Protein AF-A0A923A556-F1 (afdb_monomer)

Nearest PDB structures (foldseek):
  5t3d-assembly1_A  TM=3.543E-01  e=6.125E-01  Escherichia coli K-12
  5l10-assembly3_E  TM=3.702E-01  e=9.964E-01  Burkholderia cenocepacia J2315
  5ja2-assembly1_A  TM=3.963E-01  e=1.351E+00  Escherichia coli K-12

Sequence (195 aa):
MQKKNIYTKEYVPSGTKFKIVLNIKNQLFRDQIVDSLKMLSNYGGLGSHSRNGFGSLYIDDLPGSLRLLEAPKSFSSLSNKSFFFNKFGIKDKWEDALSEIGKAYRDARNSLEPRRHYVKRSLIAKPLIVKGEVNISERHSKPYFLHVSKLPNGKYQGQILFMPYNYHDTAKRKEYFQTCEKMNQKLNQLSAGAK

Radius of gyration: 18.12 Å; Cα contacts (8 Å, |Δi|>4): 282; chains: 1; bounding box: 48×54×39 Å

Structure (mmCIF, N/CA/C/O backbone):
data_AF-A0A923A556-F1
#
_entry.id   AF-A0A923A556-F1
#
loop_
_atom_site.group_PDB
_atom_site.id
_atom_site.type_symbol
_atom_site.label_atom_id
_atom_site.label_alt_id
_atom_site.label_comp_id
_atom_site.label_asym_id
_atom_site.label_entity_id
_atom_site.label_seq_id
_atom_site.pdbx_PDB_ins_code
_atom_site.Cartn_x
_atom_site.Cartn_y
_atom_site.Cartn_z
_atom_site.occupancy
_atom_site.B_iso_or_equiv
_atom_site.auth_seq_id
_atom_site.auth_comp_id
_atom_site.auth_asym_id
_atom_site.auth_atom_id
_atom_site.pdbx_PDB_model_num
ATOM 1 N N . MET A 1 1 ? 17.467 -30.505 11.927 1.00 41.03 1 MET A N 1
ATOM 2 C CA . MET A 1 1 ? 16.647 -29.642 11.043 1.00 41.03 1 MET A CA 1
ATOM 3 C C . MET A 1 1 ? 16.158 -28.429 11.834 1.00 41.03 1 MET A C 1
ATOM 5 O O . MET A 1 1 ? 15.292 -28.588 12.681 1.00 41.03 1 MET A O 1
ATOM 9 N N . GLN A 1 2 ? 16.713 -27.231 11.624 1.00 41.62 2 GLN A N 1
ATOM 10 C CA . GLN A 1 2 ? 16.164 -26.006 12.229 1.00 41.62 2 GLN A CA 1
ATOM 11 C C . GLN A 1 2 ? 14.913 -25.572 11.454 1.00 41.62 2 GLN A C 1
ATOM 13 O O . GLN A 1 2 ? 14.985 -25.372 10.240 1.00 41.62 2 GLN A O 1
ATOM 18 N N . LYS A 1 3 ? 13.774 -25.414 12.144 1.00 42.75 3 LYS A N 1
ATOM 19 C CA . LYS A 1 3 ? 12.553 -24.805 11.590 1.00 42.75 3 LYS A CA 1
ATOM 20 C C . LYS A 1 3 ? 12.856 -23.356 11.176 1.00 42.75 3 LYS A C 1
ATOM 22 O O . LYS A 1 3 ? 12.760 -22.433 11.979 1.00 42.75 3 LYS A O 1
ATOM 27 N N . LYS A 1 4 ? 13.241 -23.148 9.914 1.00 48.00 4 LYS A N 1
ATOM 28 C CA . LYS A 1 4 ? 13.279 -21.823 9.279 1.00 48.00 4 LYS A CA 1
ATOM 29 C C . LYS A 1 4 ? 11.834 -21.318 9.204 1.00 48.00 4 LYS A C 1
ATOM 31 O O . LYS A 1 4 ? 11.070 -21.898 8.443 1.00 48.00 4 LYS A O 1
ATOM 36 N N . ASN A 1 5 ? 11.493 -20.320 10.031 1.00 58.53 5 ASN A N 1
ATOM 37 C CA . ASN A 1 5 ? 10.253 -19.505 10.086 1.00 58.53 5 ASN A CA 1
ATOM 38 C C . ASN A 1 5 ? 9.640 -19.362 11.498 1.00 58.53 5 ASN A C 1
ATOM 40 O O . ASN A 1 5 ? 8.448 -19.096 11.617 1.00 58.53 5 ASN A O 1
ATOM 44 N N . ILE A 1 6 ? 10.406 -19.511 12.582 1.00 62.38 6 ILE A N 1
ATOM 45 C CA . ILE A 1 6 ? 9.916 -19.083 13.903 1.00 62.38 6 ILE A CA 1
ATOM 46 C C . ILE A 1 6 ? 10.163 -17.577 14.0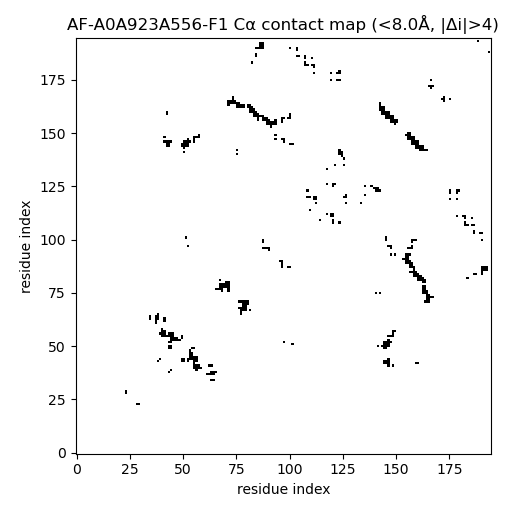19 1.00 62.38 6 ILE A C 1
ATOM 48 O O . ILE A 1 6 ? 11.307 -17.128 13.983 1.00 62.38 6 ILE A O 1
ATOM 52 N N . TYR A 1 7 ? 9.088 -16.793 14.087 1.00 64.12 7 TYR A N 1
ATOM 53 C CA . TYR A 1 7 ? 9.165 -15.353 14.313 1.00 64.12 7 TYR A CA 1
ATOM 54 C C . TYR A 1 7 ? 9.544 -15.112 15.778 1.00 64.12 7 TYR A C 1
ATOM 56 O O . TYR A 1 7 ? 8.774 -15.434 16.675 1.00 64.12 7 TYR A O 1
ATOM 64 N N . THR A 1 8 ? 10.752 -14.607 16.021 1.00 78.44 8 THR A N 1
ATOM 65 C CA . THR A 1 8 ? 11.327 -14.474 17.373 1.00 78.44 8 THR A CA 1
ATOM 66 C C . THR A 1 8 ? 11.198 -13.075 17.969 1.00 78.44 8 THR A C 1
ATOM 68 O O . THR A 1 8 ? 11.641 -12.851 19.090 1.00 78.44 8 THR A O 1
ATOM 71 N N . LYS A 1 9 ? 10.635 -12.113 17.231 1.00 84.12 9 LYS A N 1
ATOM 72 C CA . LYS A 1 9 ? 10.454 -10.745 17.726 1.00 84.12 9 LYS A CA 1
ATOM 73 C C . LYS A 1 9 ? 9.136 -10.632 18.471 1.00 84.12 9 LYS A C 1
ATOM 75 O O . LYS A 1 9 ? 8.133 -11.154 17.995 1.00 84.12 9 LYS A O 1
ATOM 80 N N . GLU A 1 10 ? 9.132 -9.895 19.574 1.00 89.50 10 GLU A N 1
ATOM 81 C CA . GLU A 1 10 ? 7.897 -9.472 20.231 1.00 89.50 10 GLU A CA 1
ATOM 82 C C . GLU A 1 10 ? 7.025 -8.665 19.261 1.00 89.50 10 GLU A C 1
ATOM 84 O O . GLU A 1 10 ? 7.522 -7.906 18.420 1.00 89.50 10 GLU A O 1
ATOM 89 N N . TYR A 1 11 ? 5.712 -8.863 19.344 1.00 91.69 11 TYR A N 1
ATOM 90 C CA . TYR A 1 11 ? 4.738 -8.179 18.504 1.00 91.69 11 TYR A CA 1
ATOM 91 C C . TYR A 1 11 ? 3.391 -8.069 19.217 1.00 91.69 11 TYR A C 1
ATOM 93 O O . TYR A 1 11 ? 3.073 -8.859 20.104 1.00 91.69 11 TYR A O 1
ATOM 101 N N . VAL A 1 12 ? 2.589 -7.091 18.797 1.00 93.69 12 VAL A N 1
ATOM 102 C CA . VAL A 1 12 ? 1.193 -6.965 19.228 1.00 93.69 12 VAL A CA 1
ATOM 103 C C . VAL A 1 12 ? 0.344 -7.922 18.383 1.00 93.69 12 VAL A C 1
ATOM 105 O O . VAL A 1 12 ? 0.381 -7.806 17.153 1.00 93.69 12 VAL A O 1
ATOM 108 N N . PRO A 1 13 ? -0.392 -8.871 18.988 1.00 93.12 13 PRO A N 1
ATOM 109 C CA . PRO A 1 13 ? -1.171 -9.843 18.233 1.00 93.12 13 PRO A CA 1
ATOM 110 C C . PRO A 1 13 ? -2.372 -9.208 17.519 1.00 93.12 13 PRO A C 1
ATOM 112 O O . PRO A 1 13 ? -2.919 -8.182 17.931 1.00 93.12 13 PRO A O 1
ATOM 115 N N . SER A 1 14 ? -2.809 -9.847 16.432 1.00 93.19 14 SER A N 1
ATOM 116 C CA . SER A 1 14 ? -4.027 -9.456 15.718 1.00 93.19 14 SER A CA 1
ATOM 117 C C . SER A 1 14 ? -5.243 -9.497 16.648 1.00 93.19 14 SER A C 1
ATOM 119 O O . SER A 1 14 ? -5.398 -10.417 17.447 1.00 93.19 14 SER A O 1
ATOM 121 N N . GLY A 1 15 ? -6.125 -8.502 16.529 1.00 92.81 15 GLY A N 1
ATOM 122 C CA . GLY A 1 15 ? -7.324 -8.376 17.366 1.00 92.81 15 GLY A CA 1
ATOM 123 C C . GLY A 1 15 ? -7.122 -7.597 18.670 1.00 92.81 15 GLY A C 1
ATOM 124 O O . GLY A 1 15 ? -8.115 -7.275 19.324 1.00 92.81 15 GLY A O 1
ATOM 125 N N . THR A 1 16 ? -5.886 -7.226 19.031 1.00 95.62 16 THR A N 1
ATOM 126 C CA . THR A 1 16 ? -5.646 -6.286 20.134 1.00 95.62 16 THR A CA 1
ATOM 127 C C . THR A 1 16 ? -6.338 -4.952 19.864 1.00 95.62 16 THR A C 1
ATOM 129 O O . THR A 1 16 ? -6.196 -4.359 18.794 1.00 95.62 16 THR A O 1
ATOM 132 N N . LYS A 1 17 ? -7.074 -4.465 20.865 1.00 95.25 17 LYS A N 1
ATOM 133 C CA . LYS A 1 17 ? -7.762 -3.173 20.831 1.00 95.25 17 LYS A CA 1
ATOM 134 C C . LYS A 1 17 ? -6.981 -2.149 21.641 1.00 95.25 17 LYS A C 1
ATOM 136 O O . LYS A 1 17 ? -6.427 -2.471 22.688 1.00 95.25 17 LYS A O 1
ATOM 141 N N . PHE A 1 18 ? -6.973 -0.910 21.173 1.00 94.50 18 PHE A N 1
ATOM 142 C CA . PHE A 1 18 ? -6.387 0.224 21.879 1.00 94.50 18 PHE A CA 1
ATOM 143 C C . PHE A 1 18 ? -7.175 1.497 21.561 1.00 94.50 18 PHE A C 1
ATOM 145 O O . PHE A 1 18 ? -7.942 1.539 20.599 1.00 94.50 18 PHE A O 1
ATOM 152 N N . LYS A 1 19 ? -7.005 2.535 22.384 1.00 93.94 19 LYS A N 1
ATOM 153 C CA . LYS A 1 19 ? -7.705 3.818 22.243 1.00 93.94 19 LYS A CA 1
ATOM 154 C C . LYS A 1 19 ? -6.743 4.885 21.728 1.00 93.94 19 LYS A C 1
ATOM 156 O O . LYS A 1 19 ? -5.684 5.087 22.313 1.00 93.94 19 LYS A O 1
ATOM 161 N N . ILE A 1 20 ? -7.140 5.598 20.675 1.00 90.75 20 ILE A N 1
ATOM 162 C CA . ILE A 1 20 ? -6.458 6.811 20.205 1.00 90.75 20 ILE A CA 1
ATOM 163 C C . ILE A 1 20 ? -7.272 8.015 20.688 1.00 90.75 20 ILE A C 1
ATOM 165 O O . ILE A 1 20 ? -8.467 8.101 20.413 1.00 90.75 20 ILE A O 1
ATOM 169 N N . VAL A 1 21 ? -6.637 8.942 21.410 1.00 93.19 21 VAL A N 1
ATOM 170 C CA . VAL A 1 21 ? -7.258 10.200 21.854 1.00 93.19 21 VAL A CA 1
ATOM 171 C C . VAL A 1 21 ? -6.578 11.356 21.133 1.00 93.19 21 VAL A C 1
ATOM 173 O O . VAL A 1 21 ? -5.382 11.577 21.305 1.00 93.19 21 VAL A O 1
ATOM 176 N N . LEU A 1 22 ? -7.339 12.093 20.322 1.00 92.25 22 LEU A N 1
ATOM 177 C CA . LEU A 1 22 ? -6.855 13.274 19.608 1.00 92.25 22 LEU A CA 1
ATOM 178 C C . LEU A 1 22 ? -7.324 14.539 20.334 1.00 92.25 22 LEU A C 1
ATOM 180 O O . LEU A 1 22 ? -8.516 14.831 20.357 1.00 92.25 22 LEU A O 1
ATOM 184 N N . ASN A 1 23 ? -6.389 15.298 20.908 1.00 95.31 23 ASN A N 1
ATOM 185 C CA . ASN A 1 23 ? -6.665 16.620 21.469 1.00 95.31 23 ASN A CA 1
ATOM 186 C C . ASN A 1 23 ? -6.240 17.702 20.465 1.00 95.31 23 ASN A C 1
ATOM 188 O O . ASN A 1 23 ? -5.053 17.995 20.314 1.00 95.31 23 ASN A O 1
ATOM 192 N N . ILE A 1 24 ? -7.213 18.259 19.744 1.00 95.44 24 ILE A N 1
ATOM 193 C CA . ILE A 1 24 ? -6.984 19.215 18.658 1.00 95.44 24 ILE A CA 1
ATOM 194 C C . ILE A 1 24 ? -7.283 20.618 19.179 1.00 95.44 24 ILE A C 1
ATOM 196 O O . ILE A 1 24 ? -8.441 20.984 19.349 1.00 95.44 24 ILE A O 1
ATOM 200 N N . LYS A 1 25 ? -6.234 21.410 19.428 1.00 95.75 25 LYS A N 1
ATOM 201 C CA . LYS A 1 25 ? -6.376 22.795 19.910 1.00 95.75 25 LYS A CA 1
ATOM 202 C C . LYS A 1 25 ? -6.843 23.745 18.807 1.00 95.75 25 LYS A C 1
ATOM 204 O O . LYS A 1 25 ? -7.726 24.564 19.028 1.00 95.75 25 LYS A O 1
ATOM 209 N N . ASN A 1 26 ? -6.255 23.626 17.616 1.00 96.06 26 ASN A N 1
ATOM 210 C CA . ASN A 1 26 ? -6.614 24.450 16.468 1.00 96.06 26 ASN A CA 1
ATOM 211 C C . ASN A 1 26 ? -7.658 23.732 15.603 1.00 96.06 26 ASN A C 1
ATOM 213 O O . ASN A 1 26 ? -7.322 22.820 14.845 1.00 96.06 26 ASN A O 1
ATOM 217 N N . GLN A 1 27 ? -8.916 24.166 15.708 1.00 95.31 27 GLN A N 1
ATOM 218 C CA . GLN A 1 27 ? -10.036 23.549 14.994 1.00 95.31 27 GLN A CA 1
ATOM 219 C C . GLN A 1 27 ? -9.934 23.678 13.466 1.00 95.31 27 GLN A C 1
ATOM 221 O O . GLN A 1 27 ? -10.507 22.847 12.766 1.00 95.31 27 GLN A O 1
ATOM 226 N N . LEU A 1 28 ? -9.140 24.622 12.938 1.00 96.50 28 LEU A N 1
ATOM 227 C CA . LEU A 1 28 ? -8.922 24.778 11.491 1.00 96.50 28 LEU A CA 1
ATOM 228 C C . LEU A 1 28 ? -8.313 23.525 10.840 1.00 96.50 28 LEU A C 1
ATOM 230 O O . LEU A 1 28 ? -8.540 23.269 9.662 1.00 96.50 28 LEU A O 1
ATOM 234 N N . PHE A 1 29 ? -7.554 22.726 11.599 1.00 94.00 29 PHE A N 1
ATOM 235 C CA . PHE A 1 29 ? -6.902 21.511 11.094 1.00 94.00 29 PHE A CA 1
ATOM 236 C C . PHE A 1 29 ? -7.637 20.223 11.464 1.00 94.00 29 PHE A C 1
ATOM 238 O O . PHE A 1 29 ? -7.162 19.135 11.130 1.00 94.00 29 PHE A O 1
ATOM 245 N N . ARG A 1 30 ? -8.785 20.317 12.147 1.00 93.00 30 ARG A N 1
ATOM 246 C CA . ARG A 1 30 ? -9.504 19.154 12.678 1.00 93.00 30 ARG A CA 1
ATOM 247 C C . ARG A 1 30 ? -9.765 18.105 11.603 1.00 93.00 30 ARG A C 1
ATOM 249 O O . ARG A 1 30 ? -9.396 16.945 11.777 1.00 93.00 30 ARG A O 1
ATOM 256 N N . ASP A 1 31 ? -10.338 18.520 10.482 1.00 90.38 31 ASP A N 1
ATOM 257 C CA . ASP A 1 31 ? -10.740 17.589 9.430 1.00 90.38 31 ASP A CA 1
ATOM 258 C C . ASP A 1 31 ? -9.536 16.973 8.717 1.00 90.38 31 ASP A C 1
ATOM 260 O O . ASP A 1 31 ? -9.552 15.787 8.417 1.00 90.38 31 ASP A O 1
ATOM 264 N N . GLN A 1 32 ? -8.444 17.723 8.538 1.00 90.62 32 GLN A N 1
ATOM 265 C CA . GLN A 1 32 ? -7.206 17.189 7.957 1.00 90.62 32 GLN A CA 1
ATOM 266 C C . GLN A 1 32 ? -6.562 16.126 8.857 1.00 90.62 32 GLN A C 1
ATOM 268 O O . GLN A 1 32 ? -6.056 15.112 8.368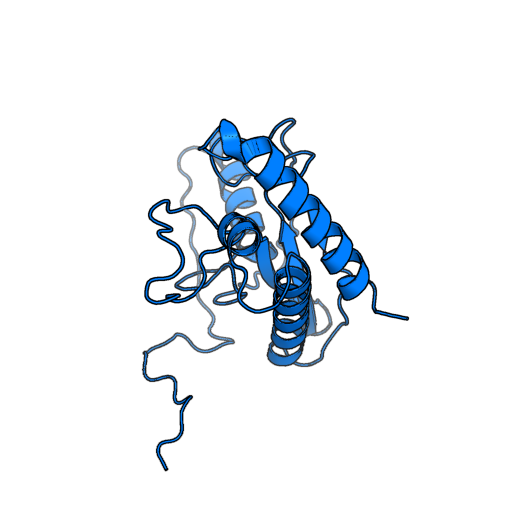 1.00 90.62 32 GLN A O 1
ATOM 273 N N . ILE A 1 33 ? -6.598 16.331 10.177 1.00 92.88 33 ILE A N 1
ATOM 274 C CA . ILE A 1 33 ? -6.102 15.361 11.161 1.00 92.88 33 ILE A CA 1
ATOM 275 C C . ILE A 1 33 ? -6.975 14.099 11.139 1.00 92.88 33 ILE A C 1
ATOM 277 O O . ILE A 1 33 ? -6.450 12.985 11.078 1.00 92.88 33 ILE A O 1
ATOM 281 N N . VAL A 1 34 ? -8.301 14.259 11.136 1.00 91.12 34 VAL A N 1
ATOM 282 C CA . VAL A 1 34 ? -9.250 13.136 11.060 1.00 91.12 34 VAL A CA 1
ATOM 283 C C . VAL A 1 34 ? -9.111 12.380 9.735 1.00 91.12 34 VAL A C 1
ATOM 285 O O . VAL A 1 34 ? -9.076 11.151 9.730 1.00 91.12 34 VAL A O 1
ATOM 288 N N . ASP A 1 35 ? -8.962 13.082 8.614 1.00 90.00 35 ASP A N 1
ATOM 289 C CA . ASP A 1 35 ? -8.760 12.476 7.297 1.00 90.00 35 ASP A CA 1
ATOM 290 C C . ASP A 1 35 ? -7.420 11.735 7.208 1.00 90.00 35 ASP A C 1
ATOM 292 O O . ASP A 1 35 ? -7.342 10.664 6.608 1.00 90.00 35 ASP A O 1
ATOM 296 N N . SER A 1 36 ? -6.379 12.224 7.884 1.00 91.50 36 SER A N 1
ATOM 297 C CA . SER A 1 36 ? -5.106 11.501 8.002 1.00 91.50 36 SER A CA 1
ATOM 298 C C . SER A 1 36 ? -5.270 10.180 8.761 1.00 91.50 36 SER A C 1
ATOM 300 O O . SER A 1 36 ? -4.717 9.158 8.347 1.00 91.50 36 SER A O 1
ATOM 302 N N . LEU A 1 37 ? -6.079 10.163 9.827 1.00 92.31 37 LEU A N 1
ATOM 303 C CA . LEU A 1 37 ? -6.415 8.933 10.548 1.00 92.31 37 LEU A CA 1
ATOM 304 C C . LEU A 1 37 ? -7.253 7.979 9.681 1.00 92.31 37 LEU A C 1
ATOM 306 O O . LEU A 1 37 ? -6.982 6.777 9.673 1.00 92.31 37 LEU A O 1
ATOM 310 N N . LYS A 1 38 ? -8.202 8.502 8.889 1.00 91.81 38 LYS A N 1
ATOM 311 C CA . LYS A 1 38 ? -8.946 7.708 7.895 1.00 91.81 38 LYS A CA 1
ATOM 312 C C . LYS A 1 38 ? -8.015 7.057 6.891 1.00 91.81 38 LYS A C 1
ATOM 314 O O . LYS A 1 38 ? -8.139 5.861 6.638 1.00 91.81 38 LYS A O 1
ATOM 319 N N . MET A 1 39 ? -7.062 7.809 6.352 1.00 91.88 39 MET A N 1
ATOM 320 C CA . MET A 1 39 ? -6.081 7.285 5.406 1.00 91.88 39 MET A CA 1
ATOM 321 C C . MET A 1 39 ? -5.209 6.194 6.027 1.00 91.88 39 MET A C 1
ATOM 323 O O . MET A 1 39 ? -4.993 5.155 5.404 1.00 91.88 39 MET A O 1
ATOM 327 N N . LEU A 1 40 ? -4.747 6.401 7.263 1.00 92.94 40 LEU A N 1
ATOM 328 C CA . LEU A 1 40 ? -3.966 5.409 7.997 1.00 92.94 40 LEU A CA 1
ATOM 329 C C . LEU A 1 40 ? -4.761 4.118 8.224 1.00 92.94 40 LEU A C 1
ATOM 331 O O . LEU A 1 40 ? -4.232 3.038 7.969 1.00 92.94 40 LEU A O 1
ATOM 335 N N . SER A 1 41 ? -6.015 4.227 8.673 1.00 93.44 41 SER A N 1
ATOM 336 C CA . SER A 1 41 ? -6.849 3.061 8.973 1.00 93.44 41 SER A CA 1
ATOM 337 C C . SER A 1 41 ? -7.283 2.306 7.726 1.00 93.44 41 SER A C 1
ATOM 339 O O . SER A 1 41 ? -7.378 1.091 7.786 1.00 93.44 41 SER A O 1
ATOM 341 N N . ASN A 1 42 ? -7.552 2.996 6.617 1.00 92.00 42 ASN A N 1
ATOM 342 C CA . ASN A 1 42 ? -8.076 2.351 5.415 1.00 92.00 42 ASN A CA 1
ATOM 343 C C . ASN A 1 42 ? -6.968 1.881 4.464 1.00 92.00 42 ASN A C 1
ATOM 345 O O . ASN A 1 42 ? -7.168 0.929 3.731 1.00 92.00 42 ASN A O 1
ATOM 349 N N . TYR A 1 43 ? -5.798 2.521 4.428 1.00 92.88 43 TYR A N 1
ATOM 350 C CA . TYR A 1 43 ? -4.789 2.226 3.395 1.00 92.88 43 TYR A CA 1
ATOM 351 C C . TYR A 1 43 ? -3.365 2.079 3.934 1.00 92.88 43 TYR A C 1
ATOM 353 O O . TYR A 1 43 ? -2.436 1.801 3.173 1.00 92.88 43 TYR A O 1
ATOM 361 N N . GLY A 1 44 ? -3.175 2.296 5.234 1.00 93.62 44 GLY A N 1
ATOM 362 C CA . GLY A 1 44 ? -1.887 2.217 5.902 1.00 93.62 44 GLY A CA 1
ATOM 363 C C . GLY A 1 44 ? -1.823 1.084 6.919 1.00 93.62 44 GLY A C 1
ATOM 364 O O . GLY A 1 44 ? -2.505 0.064 6.821 1.00 93.62 44 GLY A O 1
ATOM 365 N N . GLY A 1 45 ? -0.955 1.288 7.902 1.00 94.69 45 GLY A N 1
ATOM 366 C CA . GLY A 1 45 ? -0.784 0.413 9.047 1.00 94.69 45 GLY A CA 1
ATOM 367 C C . GLY A 1 45 ? 0.296 0.958 9.976 1.00 94.69 45 GLY A C 1
ATOM 368 O O . GLY A 1 45 ? 1.104 1.806 9.579 1.00 94.69 45 GLY A O 1
ATOM 369 N N . LEU A 1 46 ? 0.310 0.477 11.214 1.00 94.44 46 LEU A N 1
ATOM 370 C CA . LEU A 1 46 ? 1.294 0.855 12.225 1.00 94.44 46 LEU A CA 1
ATOM 371 C C . LEU A 1 46 ? 2.468 -0.129 12.281 1.00 94.44 46 LEU A C 1
ATOM 373 O O . LEU A 1 46 ? 2.324 -1.325 12.040 1.00 94.44 46 LEU A O 1
ATOM 377 N N . GLY A 1 47 ? 3.640 0.380 12.659 1.00 93.31 47 GLY A N 1
ATOM 378 C CA . GLY A 1 47 ? 4.815 -0.440 12.946 1.00 93.31 47 GLY A CA 1
ATOM 379 C C . GLY A 1 47 ? 5.619 -0.887 11.721 1.00 93.31 47 GLY A C 1
ATOM 380 O O . GLY A 1 47 ? 5.501 -0.364 10.608 1.00 93.31 47 GLY A O 1
ATOM 381 N N . SER A 1 48 ? 6.521 -1.842 11.953 1.00 89.50 48 SER A N 1
ATOM 382 C CA . SER A 1 48 ? 7.441 -2.340 10.929 1.00 89.50 48 SER A CA 1
ATOM 383 C C . SER A 1 48 ? 6.701 -3.088 9.821 1.00 89.50 48 SER A C 1
ATOM 385 O O . SER A 1 48 ? 5.794 -3.865 10.097 1.00 89.50 48 SER A O 1
ATOM 387 N N . HIS A 1 49 ? 7.147 -2.918 8.573 1.00 90.38 49 HIS A N 1
ATOM 388 C CA . HIS A 1 49 ? 6.566 -3.575 7.393 1.00 90.38 49 HIS A CA 1
ATOM 389 C C . HIS A 1 49 ? 5.101 -3.217 7.093 1.00 90.38 49 HIS A C 1
ATOM 391 O O . HIS A 1 49 ? 4.450 -3.947 6.348 1.00 90.38 49 HIS A O 1
ATOM 397 N N . SER A 1 50 ? 4.596 -2.072 7.564 1.00 94.44 50 SER A N 1
ATOM 398 C CA . SER A 1 50 ? 3.203 -1.662 7.330 1.00 94.44 50 SER A CA 1
ATOM 399 C C . SER A 1 50 ? 2.791 -1.627 5.853 1.00 94.44 50 SER A C 1
ATOM 401 O O . SER A 1 50 ? 1.711 -2.075 5.491 1.00 94.44 50 SER A O 1
ATOM 403 N N . ARG A 1 51 ? 3.698 -1.245 4.942 1.00 94.38 51 ARG A N 1
ATOM 404 C CA . ARG A 1 51 ? 3.446 -1.284 3.482 1.00 94.38 51 ARG A CA 1
ATOM 405 C C . ARG A 1 51 ? 3.298 -2.696 2.893 1.00 94.38 51 ARG A C 1
ATOM 407 O O . ARG A 1 51 ? 3.042 -2.842 1.695 1.00 94.38 51 ARG A O 1
ATOM 414 N N . ASN A 1 52 ? 3.529 -3.733 3.693 1.00 95.25 52 ASN A N 1
ATOM 415 C CA . ASN A 1 52 ? 3.330 -5.140 3.350 1.00 95.25 52 ASN A CA 1
ATOM 416 C C . ASN A 1 52 ? 2.103 -5.739 4.070 1.00 95.25 52 ASN A C 1
ATOM 418 O O . ASN A 1 52 ? 2.032 -6.957 4.184 1.00 95.25 52 ASN A O 1
ATOM 422 N N . GLY A 1 53 ? 1.169 -4.913 4.559 1.00 95.12 53 GLY A N 1
ATOM 423 C CA . GLY A 1 53 ? -0.088 -5.349 5.185 1.00 95.12 53 GLY A CA 1
ATOM 424 C C . GLY A 1 53 ? -0.037 -5.524 6.704 1.00 95.12 53 GLY A C 1
ATOM 425 O O . GLY A 1 53 ? -1.064 -5.808 7.319 1.00 95.12 53 GLY A O 1
ATOM 426 N N . PHE A 1 54 ? 1.129 -5.331 7.324 1.00 94.44 54 PHE A N 1
ATOM 427 C CA . PHE A 1 54 ? 1.299 -5.455 8.773 1.00 94.44 54 PHE A CA 1
ATOM 428 C C . PHE A 1 54 ? 0.698 -4.250 9.502 1.00 94.44 54 PHE A C 1
ATOM 430 O O . PHE A 1 54 ? 0.742 -3.124 9.007 1.00 94.44 54 PHE A O 1
ATOM 437 N N . GLY A 1 55 ? 0.144 -4.489 10.693 1.00 95.69 55 GLY A N 1
ATOM 438 C CA . GLY A 1 55 ? -0.417 -3.428 11.531 1.00 95.69 55 GLY A CA 1
ATOM 439 C C . GLY A 1 55 ? -1.598 -2.687 10.900 1.00 95.69 55 GLY A C 1
ATOM 440 O O . GLY A 1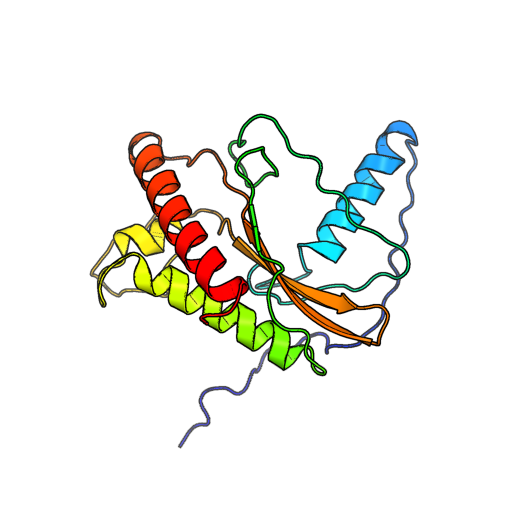 55 ? -1.808 -1.519 11.225 1.00 95.69 55 GLY A O 1
ATOM 441 N N . SER A 1 56 ? -2.335 -3.337 9.990 1.00 96.12 56 SER A N 1
ATOM 442 C CA . SER A 1 56 ? -3.608 -2.822 9.473 1.00 96.12 56 SER A CA 1
ATOM 443 C C . SER A 1 56 ? -4.561 -2.571 10.645 1.00 96.12 56 SER A C 1
ATOM 445 O O . SER A 1 56 ? -4.676 -3.407 11.543 1.00 96.12 56 SER A O 1
ATOM 447 N N . LEU A 1 57 ? -5.211 -1.408 10.653 1.00 94.62 57 LEU A N 1
ATOM 448 C CA . LEU A 1 57 ? -6.127 -1.001 11.715 1.00 94.62 57 LEU A CA 1
ATOM 449 C C . LEU A 1 57 ? -7.569 -1.091 11.237 1.00 94.62 57 LEU A C 1
ATOM 451 O O . LEU A 1 57 ? -7.862 -0.859 10.069 1.00 94.62 57 LEU A O 1
ATOM 455 N N . TYR A 1 58 ? -8.465 -1.361 12.176 1.00 93.19 58 TYR A N 1
ATOM 456 C CA . TYR A 1 58 ? -9.897 -1.255 11.966 1.00 93.19 58 TYR A CA 1
ATOM 457 C C . TYR A 1 58 ? -10.464 -0.271 12.986 1.00 93.19 58 TYR A C 1
ATOM 459 O O . TYR A 1 58 ? -10.235 -0.426 14.187 1.00 93.19 58 TYR A O 1
ATOM 467 N N . ILE A 1 59 ? -11.163 0.746 12.491 1.00 90.50 59 ILE A N 1
ATOM 468 C CA . ILE A 1 59 ? -11.858 1.751 13.291 1.00 90.50 59 ILE A CA 1
ATOM 469 C C . ILE A 1 59 ? -13.309 1.754 12.813 1.00 90.50 59 ILE A C 1
ATOM 471 O O . ILE A 1 59 ? -13.553 1.948 11.621 1.00 90.50 59 ILE A O 1
ATOM 475 N N . ASP A 1 60 ? -14.245 1.514 13.731 1.00 82.25 60 ASP A N 1
ATOM 476 C CA . ASP A 1 60 ? -15.680 1.564 13.439 1.00 82.25 60 ASP A CA 1
ATOM 477 C C . ASP A 1 60 ? -16.084 2.960 12.923 1.00 82.25 60 ASP A C 1
ATOM 479 O O . ASP A 1 60 ? -15.535 3.977 13.354 1.00 82.25 60 ASP A O 1
ATOM 483 N N . ASP A 1 61 ? -17.034 2.996 11.984 1.00 72.81 61 ASP A N 1
ATOM 484 C CA . ASP A 1 61 ? -17.670 4.214 11.454 1.00 72.81 61 ASP A CA 1
ATOM 485 C C . ASP A 1 61 ? -16.720 5.289 10.901 1.00 72.81 61 ASP A C 1
ATOM 487 O O . ASP A 1 61 ? -16.984 6.493 10.971 1.00 72.81 61 ASP A O 1
ATOM 491 N N . LEU A 1 62 ? -15.610 4.864 10.293 1.00 75.44 62 LEU A N 1
ATOM 492 C CA . LEU A 1 62 ? -14.601 5.778 9.761 1.00 75.44 62 LEU A CA 1
ATOM 493 C C . LEU A 1 62 ? -14.370 5.578 8.246 1.00 75.44 62 LEU A C 1
ATOM 495 O O . LEU A 1 62 ? -13.299 5.114 7.832 1.00 75.44 62 LEU A O 1
ATOM 499 N N . PRO A 1 63 ? -15.359 5.929 7.393 1.00 71.75 63 PRO A N 1
ATOM 500 C CA . PRO A 1 63 ? -15.262 5.723 5.952 1.00 71.75 63 PRO A CA 1
ATOM 501 C C . PRO A 1 63 ? -14.101 6.529 5.362 1.00 71.75 63 PRO A C 1
ATOM 503 O O . PRO A 1 63 ? -13.932 7.720 5.638 1.00 71.75 63 PRO A O 1
ATOM 506 N N . GLY A 1 64 ? -13.288 5.874 4.536 1.00 67.94 64 GLY A N 1
ATOM 507 C CA . GLY A 1 64 ? -12.204 6.521 3.810 1.00 67.94 64 GLY A CA 1
ATOM 508 C C . GLY A 1 64 ? -12.716 7.256 2.572 1.00 67.94 64 GLY A C 1
ATOM 509 O O . GLY A 1 64 ? -13.483 6.703 1.792 1.00 67.94 64 GLY A O 1
ATOM 510 N N . SER A 1 65 ? -12.230 8.476 2.341 1.00 71.69 65 SER A N 1
ATOM 511 C CA . SER A 1 65 ? -12.330 9.136 1.034 1.00 71.69 65 SER A CA 1
ATOM 512 C C . SER A 1 65 ? -10.923 9.442 0.528 1.00 71.69 65 SER A C 1
ATOM 514 O O . SER A 1 65 ? -10.067 9.884 1.295 1.00 71.69 65 SER A O 1
ATOM 516 N N . LEU A 1 66 ? -10.659 9.162 -0.748 1.00 76.75 66 LEU A N 1
ATOM 517 C CA . LEU A 1 66 ? -9.383 9.485 -1.381 1.00 76.75 66 LEU A CA 1
ATOM 518 C C . LEU A 1 66 ? -9.492 10.872 -2.014 1.00 76.75 66 LEU A C 1
ATOM 520 O O . LEU A 1 66 ? -10.188 11.048 -3.010 1.00 76.75 66 LEU A O 1
ATOM 524 N N . ARG A 1 67 ? -8.786 11.858 -1.455 1.00 80.12 67 ARG A N 1
ATOM 525 C CA . ARG A 1 67 ? -8.606 13.167 -2.098 1.00 80.12 67 ARG A CA 1
ATOM 526 C C . ARG A 1 67 ? -7.333 13.133 -2.933 1.00 80.12 67 ARG A C 1
ATOM 528 O O . ARG A 1 67 ? -6.233 13.040 -2.390 1.00 80.12 67 ARG A O 1
ATOM 535 N N . LEU A 1 68 ? -7.485 13.157 -4.254 1.00 83.19 68 LEU A N 1
ATOM 536 C CA . LEU A 1 68 ? -6.361 13.091 -5.185 1.00 83.19 68 LEU A CA 1
ATOM 537 C C . LEU A 1 68 ? -5.794 14.490 -5.443 1.00 83.19 68 LEU A C 1
ATOM 539 O O . LEU A 1 68 ? -6.542 15.435 -5.673 1.00 83.19 68 LEU A O 1
ATOM 543 N N . LEU A 1 69 ? -4.467 14.611 -5.432 1.00 81.75 69 LEU A N 1
ATOM 544 C CA . LEU A 1 69 ? -3.772 15.806 -5.917 1.00 81.75 69 LEU A CA 1
ATOM 545 C C . LEU A 1 69 ? -3.614 15.751 -7.445 1.00 81.75 69 LEU A C 1
ATOM 547 O O . LEU A 1 69 ? -3.582 14.674 -8.036 1.00 81.75 69 LEU A O 1
ATOM 551 N N . GLU A 1 70 ? -3.428 16.894 -8.099 1.00 85.19 70 GLU A N 1
ATOM 552 C CA . GLU A 1 70 ? -3.256 16.935 -9.561 1.00 85.19 70 GLU A CA 1
ATOM 553 C C . GLU A 1 70 ? -1.967 16.267 -10.054 1.00 85.19 70 GLU A C 1
ATOM 555 O O . GLU A 1 70 ? -1.933 15.721 -11.152 1.00 85.19 70 GLU A O 1
ATOM 560 N N . ALA A 1 71 ? -0.893 16.303 -9.261 1.00 89.88 71 ALA A N 1
ATOM 561 C CA . ALA A 1 71 ? 0.408 15.784 -9.666 1.00 89.88 71 ALA A CA 1
ATOM 562 C C . ALA A 1 71 ? 1.127 15.061 -8.515 1.00 89.88 71 ALA A C 1
ATOM 564 O O . ALA A 1 71 ? 0.988 15.463 -7.353 1.00 89.88 71 ALA A O 1
ATOM 565 N N . PRO A 1 72 ? 1.939 14.027 -8.815 1.00 90.81 72 P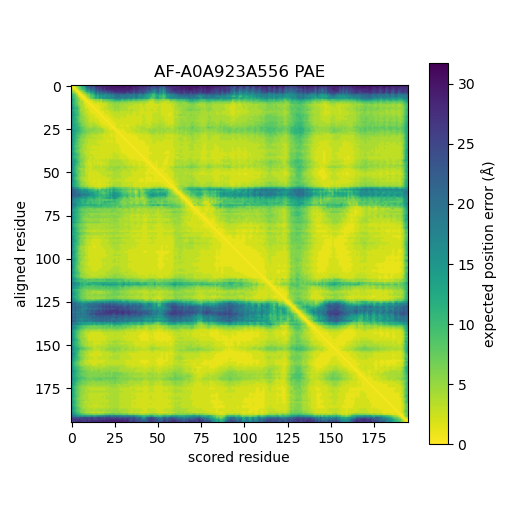RO A N 1
ATOM 566 C CA . PRO A 1 72 ? 2.796 13.392 -7.819 1.00 90.81 72 PRO A CA 1
ATOM 567 C C . PRO A 1 72 ? 3.769 14.400 -7.189 1.00 90.81 72 PRO A C 1
ATOM 569 O O . PRO A 1 72 ? 4.341 15.244 -7.884 1.00 90.81 72 PRO A O 1
ATOM 572 N N . LYS A 1 73 ? 3.991 14.300 -5.875 1.00 92.88 73 LYS A N 1
ATOM 573 C CA . LYS A 1 73 ? 4.997 15.090 -5.143 1.00 92.88 73 LYS A CA 1
A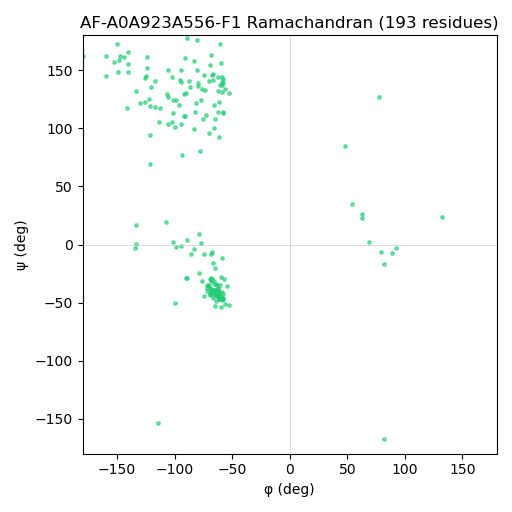TOM 574 C C . LYS A 1 73 ? 6.350 14.370 -5.126 1.00 92.88 73 LYS A C 1
ATOM 576 O O . LYS A 1 73 ? 6.471 13.264 -5.637 1.00 92.88 73 LYS A O 1
ATOM 581 N N . SER A 1 74 ? 7.388 14.976 -4.548 1.00 90.25 74 SER A N 1
ATOM 582 C CA . SER A 1 74 ? 8.705 14.333 -4.339 1.00 90.25 74 SER A CA 1
ATOM 583 C C . SER A 1 74 ? 8.683 13.203 -3.298 1.00 90.25 74 SER A C 1
ATOM 585 O O . SER A 1 74 ? 9.656 12.468 -3.145 1.00 90.25 74 SER A O 1
ATOM 587 N N . PHE A 1 75 ? 7.563 13.044 -2.598 1.00 89.50 75 PHE A N 1
ATOM 588 C CA . PHE A 1 75 ? 7.281 11.991 -1.634 1.00 89.50 75 PHE A CA 1
ATOM 589 C C . PHE A 1 75 ? 5.999 11.252 -2.028 1.00 89.50 75 PHE A C 1
ATOM 591 O O . PHE A 1 75 ? 5.196 11.766 -2.807 1.00 89.50 75 PHE A O 1
ATOM 598 N N . SER A 1 76 ? 5.804 10.042 -1.494 1.00 89.50 76 SER A N 1
ATOM 599 C CA . SER A 1 76 ? 4.594 9.249 -1.737 1.00 89.50 76 SER A CA 1
ATOM 600 C C . SER A 1 76 ? 3.354 10.023 -1.294 1.00 89.50 76 SER A C 1
ATOM 602 O O . SER A 1 76 ? 3.165 10.262 -0.104 1.00 89.50 76 SER A O 1
ATOM 604 N N . SER A 1 77 ? 2.517 10.401 -2.254 1.00 91.12 77 SER A N 1
ATOM 605 C CA . SER A 1 77 ? 1.285 11.148 -2.023 1.00 91.12 77 SER A CA 1
ATOM 606 C C . SER A 1 77 ? 0.183 10.633 -2.939 1.00 91.12 77 SER A C 1
ATOM 608 O O . SER A 1 77 ? 0.457 10.117 -4.025 1.00 91.12 77 SER A O 1
ATOM 610 N N . LEU A 1 78 ? -1.073 10.818 -2.533 1.00 91.81 78 LEU A N 1
ATOM 611 C CA . LEU A 1 78 ? -2.191 10.644 -3.453 1.00 91.81 78 LEU A CA 1
ATOM 612 C C . LEU A 1 78 ? -2.057 11.630 -4.612 1.00 91.81 78 LEU A C 1
ATOM 614 O O . LEU A 1 78 ? -1.718 12.796 -4.413 1.00 91.81 78 LEU A O 1
ATOM 618 N N . SER A 1 79 ? -2.316 11.159 -5.824 1.00 93.06 79 SER A N 1
ATOM 619 C CA . SER A 1 79 ? -2.381 11.987 -7.026 1.00 93.06 79 SER A CA 1
ATOM 620 C C . SER A 1 79 ? -3.359 11.385 -8.031 1.00 93.06 79 SER A C 1
ATOM 622 O O . SER A 1 79 ? -3.795 10.251 -7.857 1.00 93.06 79 SER A O 1
ATOM 624 N N . ASN A 1 80 ? -3.657 12.081 -9.123 1.00 91.25 80 ASN A N 1
ATOM 625 C CA . ASN A 1 80 ? -4.406 11.525 -10.255 1.00 91.25 80 ASN A CA 1
ATOM 626 C C . ASN A 1 80 ? -3.745 10.288 -10.905 1.00 91.25 80 ASN A C 1
ATOM 628 O O . ASN A 1 80 ? -4.382 9.604 -11.697 1.00 91.25 80 ASN A O 1
ATOM 632 N N . LYS A 1 81 ? -2.484 9.983 -10.568 1.00 92.81 81 LYS A N 1
ATOM 633 C CA . LYS A 1 81 ? -1.777 8.756 -10.969 1.00 92.81 81 LYS A CA 1
ATOM 634 C C . LYS A 1 81 ? -1.853 7.639 -9.926 1.00 92.81 81 LYS A C 1
ATOM 636 O O . LYS A 1 81 ? -1.255 6.582 -10.123 1.00 92.81 81 LYS A O 1
ATOM 641 N N . SER A 1 82 ? -2.501 7.877 -8.789 1.00 94.31 82 SER A N 1
ATOM 642 C CA . SER A 1 82 ? -2.736 6.843 -7.789 1.00 94.31 82 SER A CA 1
ATOM 643 C C . SER A 1 82 ? -3.753 5.832 -8.301 1.00 94.31 82 SER A C 1
ATOM 645 O O . SER A 1 82 ? -4.744 6.198 -8.923 1.00 94.31 82 SER A O 1
ATOM 647 N N . PHE A 1 83 ? -3.515 4.559 -8.000 1.00 94.00 83 PHE A N 1
ATOM 648 C CA . PHE A 1 83 ? -4.407 3.464 -8.370 1.00 94.00 83 PHE A CA 1
ATOM 649 C C . PHE A 1 83 ? -4.775 2.657 -7.137 1.00 94.00 83 PHE A C 1
ATOM 651 O O . PHE A 1 83 ? -3.948 2.447 -6.249 1.00 94.00 83 PHE A O 1
ATOM 658 N N . PHE A 1 84 ? -6.016 2.191 -7.096 1.00 94.25 84 PHE A N 1
ATOM 659 C CA . PHE A 1 84 ? -6.533 1.396 -5.998 1.00 94.25 84 PHE A CA 1
ATOM 660 C C . PHE A 1 84 ? -7.011 0.042 -6.515 1.00 94.25 84 PHE A C 1
ATOM 662 O O . PHE A 1 84 ? -7.894 -0.035 -7.366 1.00 94.25 84 PHE A O 1
ATOM 669 N N . PHE A 1 85 ? -6.396 -1.025 -6.010 1.00 95.94 85 PHE A N 1
ATOM 670 C CA . PHE A 1 85 ? -6.716 -2.405 -6.355 1.00 95.94 85 PHE A CA 1
ATOM 671 C C . PHE A 1 85 ? -7.481 -3.032 -5.190 1.00 95.94 85 PHE A C 1
ATOM 673 O O . PHE A 1 85 ? -6.882 -3.379 -4.172 1.00 95.94 85 PHE A O 1
ATOM 680 N N . ASN A 1 86 ? -8.796 -3.167 -5.335 1.00 93.56 86 ASN A N 1
ATOM 681 C CA . ASN A 1 86 ? -9.712 -3.613 -4.278 1.00 93.56 86 ASN A CA 1
ATOM 682 C C . ASN A 1 86 ? -10.705 -4.686 -4.747 1.00 93.56 86 ASN A C 1
ATOM 684 O O . ASN A 1 86 ? -11.722 -4.917 -4.104 1.00 93.56 86 ASN A O 1
ATOM 688 N N . LYS A 1 87 ? -10.435 -5.328 -5.886 1.00 95.69 87 LYS A N 1
ATOM 689 C CA . LYS A 1 87 ? -11.308 -6.364 -6.462 1.00 95.69 87 LYS A CA 1
ATOM 690 C C . LYS A 1 87 ? -10.996 -7.780 -5.961 1.00 95.69 87 LYS A C 1
ATOM 692 O O . LYS A 1 87 ? -11.618 -8.734 -6.414 1.00 95.69 87 LYS A O 1
ATOM 697 N N . PHE A 1 88 ? -10.055 -7.909 -5.023 1.00 96.12 88 PHE A N 1
ATOM 698 C CA . PHE A 1 88 ? -9.666 -9.183 -4.421 1.00 96.12 88 PHE A CA 1
ATOM 699 C C . PHE A 1 88 ? -10.848 -9.866 -3.722 1.00 96.12 88 PHE A C 1
ATOM 701 O O . PHE A 1 88 ? -11.816 -9.210 -3.324 1.00 96.12 88 PHE A O 1
ATOM 708 N N . GLY A 1 89 ? -10.770 -11.187 -3.565 1.00 96.19 89 GLY A N 1
ATOM 709 C CA . GLY A 1 89 ? -11.862 -11.967 -2.998 1.00 96.19 89 GLY A CA 1
ATOM 710 C C . GLY A 1 89 ? -12.101 -11.651 -1.522 1.00 96.19 89 GLY A C 1
ATOM 711 O O . GLY A 1 89 ? -11.168 -11.411 -0.758 1.00 96.19 89 GLY A O 1
ATOM 712 N N . ILE A 1 90 ? -13.363 -11.711 -1.101 1.00 97.50 90 ILE A N 1
ATOM 713 C CA . ILE A 1 90 ? -13.724 -11.647 0.318 1.00 97.50 90 ILE A CA 1
ATOM 714 C C . ILE A 1 90 ? -13.362 -12.986 0.975 1.00 97.50 90 ILE A C 1
ATOM 716 O O . ILE A 1 90 ? -13.684 -14.048 0.440 1.00 97.50 90 ILE A O 1
ATOM 720 N N . LYS A 1 91 ? -12.702 -12.940 2.133 1.00 97.88 91 LYS A N 1
ATOM 721 C CA . LYS A 1 91 ? -12.219 -14.101 2.893 1.00 97.88 91 LYS A CA 1
ATOM 722 C C . LYS A 1 91 ? -12.761 -14.085 4.316 1.00 97.88 91 LYS A C 1
ATOM 724 O O . LYS A 1 91 ? -12.992 -13.021 4.882 1.00 97.88 91 LYS A O 1
ATOM 729 N N . ASP A 1 92 ? -12.904 -15.255 4.924 1.00 97.94 92 ASP A N 1
ATOM 730 C CA . ASP A 1 92 ? -13.359 -15.358 6.317 1.00 97.94 92 ASP A CA 1
ATOM 731 C C . ASP A 1 92 ? -12.238 -15.052 7.325 1.00 97.94 92 ASP A C 1
ATOM 733 O O . ASP A 1 92 ? -12.506 -14.613 8.441 1.00 97.94 92 ASP A O 1
ATOM 737 N N . LYS A 1 93 ? -10.974 -15.233 6.922 1.00 97.69 93 LYS A N 1
ATOM 738 C CA . LYS A 1 93 ? -9.784 -14.967 7.737 1.00 97.69 93 LYS A CA 1
ATOM 739 C C . LYS A 1 93 ? -8.933 -13.860 7.122 1.00 97.69 93 LYS A C 1
ATOM 741 O O . LYS A 1 93 ? -8.752 -13.800 5.903 1.00 97.69 93 LYS A O 1
ATOM 746 N N . TRP A 1 94 ? -8.374 -12.994 7.965 1.00 97.06 94 TRP A N 1
ATOM 747 C CA . TRP A 1 94 ? -7.525 -11.890 7.510 1.00 97.06 94 TRP A CA 1
ATOM 748 C C . TRP A 1 94 ? -6.206 -12.400 6.911 1.00 97.06 94 TRP A C 1
ATOM 750 O O . TRP A 1 94 ? -5.670 -11.780 5.993 1.00 97.06 94 TRP A O 1
ATOM 760 N N . GLU A 1 95 ? -5.704 -13.545 7.383 1.00 97.12 95 GLU A N 1
ATOM 761 C CA . GLU A 1 95 ? -4.496 -14.201 6.883 1.00 97.12 95 GLU A CA 1
ATOM 762 C C . GLU A 1 95 ? -4.641 -14.588 5.410 1.00 97.12 95 GLU A C 1
ATOM 764 O O . GLU A 1 95 ? -3.706 -14.414 4.628 1.00 97.12 95 GLU A O 1
ATOM 769 N N . ASP A 1 96 ? -5.823 -15.070 5.018 1.00 97.88 96 ASP A N 1
ATOM 770 C CA . ASP A 1 96 ? -6.116 -15.466 3.641 1.00 97.88 96 ASP A CA 1
ATOM 771 C C . ASP A 1 96 ? -6.170 -14.243 2.720 1.00 97.88 96 ASP A C 1
ATOM 773 O O . ASP A 1 96 ? -5.587 -14.261 1.633 1.00 97.88 96 ASP A O 1
ATOM 777 N N . ALA A 1 97 ? -6.795 -13.153 3.181 1.00 97.75 97 ALA A N 1
ATOM 778 C CA . ALA A 1 97 ? -6.827 -11.883 2.458 1.00 97.75 97 ALA A CA 1
ATOM 779 C C . ALA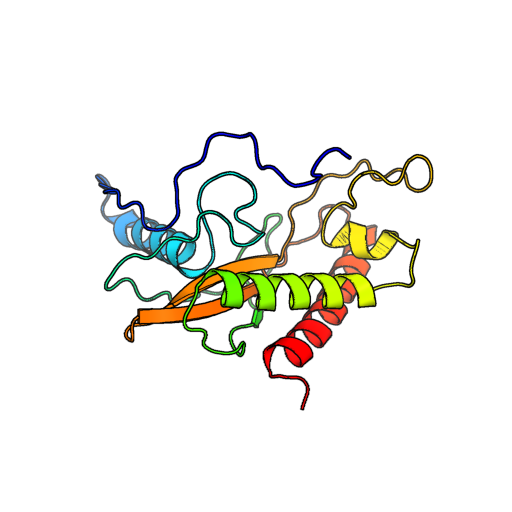 A 1 97 ? -5.414 -11.292 2.297 1.00 97.75 97 ALA A C 1
ATOM 781 O O . ALA A 1 97 ? -5.039 -10.859 1.205 1.00 97.75 97 ALA A O 1
ATOM 782 N N . LEU A 1 98 ? -4.595 -11.331 3.357 1.00 97.44 98 LEU A N 1
ATOM 783 C CA . LEU A 1 98 ? -3.200 -10.886 3.316 1.00 97.44 98 LEU A CA 1
ATOM 784 C C . LEU A 1 98 ? -2.349 -11.753 2.376 1.00 97.44 98 LEU A C 1
ATOM 786 O O . LEU A 1 98 ? -1.530 -11.239 1.612 1.00 97.44 98 LEU A O 1
ATOM 790 N N . SER A 1 99 ? -2.537 -13.072 2.429 1.00 97.19 99 SER A N 1
ATOM 791 C CA . SER A 1 99 ? -1.845 -14.044 1.579 1.00 97.19 99 SER A CA 1
ATOM 792 C C . SER A 1 99 ? -2.157 -13.808 0.102 1.00 97.19 99 SER A C 1
ATOM 794 O O . SER A 1 99 ? -1.242 -13.800 -0.724 1.00 97.19 99 SER A O 1
ATOM 796 N N . GLU A 1 100 ? -3.423 -13.551 -0.234 1.00 97.75 100 GLU A N 1
ATOM 797 C CA . GLU A 1 100 ? -3.878 -13.257 -1.596 1.00 97.75 100 GLU A CA 1
ATOM 798 C C . GLU A 1 100 ? -3.192 -12.010 -2.171 1.00 97.75 100 GLU A C 1
ATOM 800 O O . GLU A 1 100 ? -2.522 -12.096 -3.205 1.00 97.75 100 GLU A O 1
ATOM 805 N N . ILE A 1 101 ? -3.251 -10.871 -1.472 1.00 97.88 101 ILE A N 1
ATOM 806 C CA . ILE A 1 101 ? -2.604 -9.635 -1.948 1.00 97.88 101 ILE A CA 1
ATOM 807 C C . ILE A 1 101 ? -1.077 -9.723 -1.922 1.00 97.88 101 ILE A C 1
ATOM 809 O O . ILE A 1 101 ? -0.403 -9.139 -2.773 1.00 97.88 101 ILE A O 1
ATOM 813 N N . GLY A 1 102 ? -0.509 -10.476 -0.976 1.00 97.06 102 GLY A N 1
ATOM 814 C CA . GLY A 1 102 ? 0.925 -10.731 -0.891 1.00 97.06 102 GLY A CA 1
ATOM 815 C C . GLY A 1 102 ? 1.441 -11.523 -2.093 1.00 97.06 102 GLY A C 1
ATOM 816 O O . GLY A 1 102 ? 2.462 -11.151 -2.682 1.00 97.06 102 GLY A O 1
ATOM 817 N N . LYS A 1 103 ? 0.715 -12.575 -2.497 1.00 97.25 103 LYS A N 1
ATOM 818 C CA . LYS A 1 103 ? 0.990 -13.351 -3.717 1.00 97.25 103 LYS A CA 1
ATOM 819 C C . LYS A 1 103 ? 0.824 -12.482 -4.959 1.00 97.25 103 LYS A C 1
ATOM 821 O O . LYS A 1 103 ? 1.763 -12.389 -5.743 1.00 97.25 103 LYS A O 1
ATOM 826 N N . ALA A 1 104 ? -0.284 -11.749 -5.074 1.00 97.81 104 ALA A N 1
ATOM 827 C CA . ALA A 1 104 ? -0.530 -10.875 -6.218 1.00 97.81 104 ALA A CA 1
ATOM 828 C C . ALA A 1 104 ? 0.572 -9.814 -6.397 1.00 97.81 104 ALA A C 1
ATOM 830 O O . ALA A 1 104 ? 1.106 -9.638 -7.493 1.00 97.81 104 ALA A O 1
ATOM 831 N N . TYR A 1 105 ? 0.981 -9.153 -5.309 1.00 97.12 105 TYR A N 1
ATOM 832 C CA . TYR A 1 105 ? 2.096 -8.205 -5.322 1.00 97.12 105 TYR A CA 1
ATOM 833 C C . TYR A 1 105 ? 3.416 -8.867 -5.736 1.00 97.12 105 TYR A C 1
ATOM 835 O O . TYR A 1 105 ? 4.167 -8.312 -6.543 1.00 97.12 105 TYR A O 1
ATOM 843 N N . ARG A 1 106 ? 3.716 -10.049 -5.183 1.00 95.06 106 ARG A N 1
ATOM 844 C CA . ARG A 1 106 ? 4.930 -10.804 -5.511 1.00 95.06 106 ARG A CA 1
ATOM 845 C C . ARG A 1 106 ? 4.962 -11.176 -6.991 1.00 95.06 106 ARG A C 1
ATOM 847 O O . ARG A 1 106 ? 5.995 -10.978 -7.626 1.00 95.06 106 ARG A O 1
ATOM 854 N N . ASP A 1 107 ? 3.858 -11.671 -7.531 1.00 95.38 107 ASP A N 1
ATOM 855 C CA . ASP A 1 107 ? 3.760 -12.124 -8.917 1.00 95.38 107 ASP A CA 1
ATOM 856 C C . ASP A 1 107 ? 3.848 -10.950 -9.894 1.00 95.38 107 ASP A C 1
ATOM 858 O O . ASP A 1 107 ? 4.633 -11.004 -10.842 1.00 95.38 107 ASP A O 1
ATOM 862 N N . ALA A 1 108 ? 3.157 -9.841 -9.607 1.00 96.19 108 ALA A N 1
ATOM 863 C CA . ALA A 1 108 ? 3.260 -8.612 -10.394 1.00 96.19 108 ALA A CA 1
ATOM 864 C C . ALA A 1 108 ? 4.672 -8.011 -10.382 1.00 96.19 108 ALA A C 1
ATOM 866 O O . ALA A 1 108 ? 5.169 -7.538 -11.401 1.00 96.19 108 ALA A O 1
ATOM 867 N N . ARG A 1 109 ? 5.364 -8.062 -9.240 1.00 94.06 109 ARG A N 1
ATOM 868 C CA . ARG A 1 109 ? 6.764 -7.629 -9.155 1.00 94.06 109 ARG A CA 1
ATOM 869 C C . ARG A 1 109 ? 7.695 -8.574 -9.918 1.00 94.06 109 ARG A C 1
ATOM 871 O O . ARG A 1 109 ? 8.659 -8.128 -10.543 1.00 94.06 109 ARG A O 1
ATOM 878 N N . ASN A 1 110 ? 7.443 -9.879 -9.862 1.00 93.12 110 ASN A N 1
ATOM 879 C CA . ASN A 1 110 ? 8.265 -10.869 -10.550 1.00 93.12 110 ASN A CA 1
ATOM 880 C C . ASN A 1 110 ? 8.115 -10.795 -12.070 1.00 93.12 110 ASN A C 1
ATOM 882 O O . ASN A 1 110 ? 9.102 -11.057 -12.750 1.00 93.12 110 ASN A O 1
ATOM 886 N N . SER A 1 111 ? 6.959 -10.375 -12.591 1.00 94.69 111 SER A N 1
ATOM 887 C CA . SER A 1 111 ? 6.719 -10.243 -14.033 1.00 94.69 111 SER A CA 1
ATOM 888 C C . SER A 1 111 ? 7.397 -9.037 -14.695 1.00 94.69 111 SER A C 1
ATOM 890 O O . SER A 1 111 ? 7.354 -8.917 -15.914 1.00 94.69 111 SER A O 1
ATOM 892 N N . LEU A 1 112 ? 8.007 -8.124 -13.929 1.00 93.69 112 LEU A N 1
ATOM 893 C CA . LEU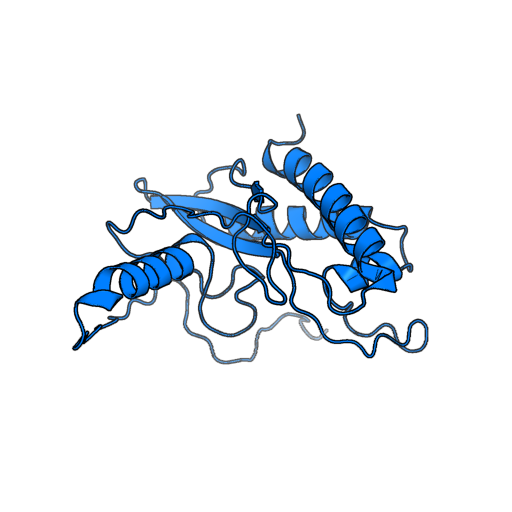 A 1 112 ? 8.635 -6.912 -14.480 1.00 93.69 112 LEU A CA 1
ATOM 894 C C . LEU A 1 112 ? 9.884 -7.187 -15.325 1.00 93.69 112 LEU A C 1
ATOM 896 O O . LEU A 1 112 ? 10.223 -6.406 -16.218 1.00 93.69 112 LEU A O 1
ATOM 900 N N . GLU A 1 113 ? 10.586 -8.271 -15.015 1.00 91.12 113 GLU A N 1
ATOM 901 C CA . GLU A 1 113 ? 11.831 -8.679 -15.659 1.00 91.12 113 GLU A CA 1
ATOM 902 C C . GLU A 1 113 ? 12.082 -10.177 -15.417 1.00 91.12 113 GLU A C 1
ATOM 904 O O . GLU A 1 113 ? 11.490 -10.749 -14.498 1.00 91.12 113 GLU A O 1
ATOM 909 N N . PRO A 1 114 ? 12.954 -10.839 -16.197 1.00 88.50 114 PRO A N 1
ATOM 910 C CA . PRO A 1 114 ? 13.264 -12.251 -15.999 1.00 88.50 114 PRO A CA 1
ATOM 911 C C . PRO A 1 114 ? 13.869 -12.562 -14.619 1.00 88.50 114 PRO A C 1
ATOM 913 O O . PRO A 1 114 ? 14.186 -11.695 -13.792 1.00 88.50 114 PRO A O 1
ATOM 916 N N . ARG A 1 115 ? 14.021 -13.853 -14.321 1.00 81.75 115 ARG A N 1
ATOM 917 C CA . ARG A 1 115 ? 14.694 -14.296 -13.094 1.00 81.75 115 ARG A CA 1
ATOM 918 C C . ARG A 1 115 ? 16.154 -13.816 -1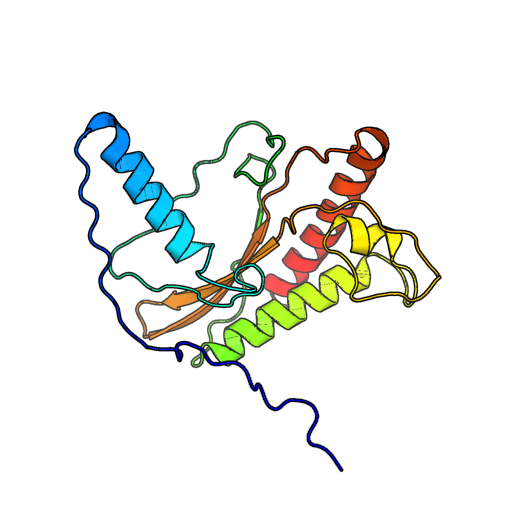3.110 1.00 81.75 115 ARG A C 1
ATOM 920 O O . ARG A 1 115 ? 16.770 -13.805 -14.164 1.00 81.75 115 ARG A O 1
ATOM 927 N N . ARG A 1 116 ? 16.697 -13.442 -11.943 1.00 79.38 116 ARG A N 1
ATOM 928 C CA . ARG A 1 116 ? 18.067 -12.904 -11.755 1.00 79.38 116 ARG A CA 1
ATOM 929 C C . ARG A 1 116 ? 18.344 -11.508 -12.340 1.00 79.38 116 ARG A C 1
ATOM 931 O O . ARG A 1 116 ? 19.440 -11.003 -12.160 1.00 79.38 116 ARG A O 1
ATOM 938 N N . HIS A 1 117 ? 17.355 -10.845 -12.937 1.00 82.25 117 HIS A N 1
ATOM 939 C CA . HIS A 1 117 ? 17.418 -9.405 -13.208 1.00 82.25 117 HIS A CA 1
ATOM 940 C C . HIS A 1 117 ? 16.731 -8.629 -12.078 1.00 82.25 117 HIS A C 1
ATOM 942 O O . HIS A 1 117 ? 15.721 -9.088 -11.530 1.00 82.25 117 HIS A O 1
ATOM 948 N N . TYR A 1 118 ? 17.297 -7.482 -11.698 1.00 83.62 118 TYR A N 1
ATOM 949 C CA . TYR A 1 118 ? 16.833 -6.716 -10.534 1.00 83.62 118 TYR A CA 1
ATOM 950 C C . TYR A 1 118 ? 16.677 -5.214 -10.782 1.00 83.62 118 TYR A C 1
ATOM 952 O O . TYR A 1 118 ? 16.304 -4.498 -9.851 1.00 83.62 118 TYR A O 1
ATOM 960 N N . VAL A 1 119 ? 16.953 -4.722 -11.993 1.00 85.75 119 VAL A N 1
ATOM 961 C CA . VAL A 1 119 ? 16.968 -3.281 -12.288 1.00 85.75 119 VAL A CA 1
ATOM 962 C C . VAL A 1 119 ? 15.564 -2.710 -12.111 1.00 85.75 119 VAL A C 1
ATOM 964 O O . VAL A 1 119 ? 15.358 -1.812 -11.296 1.00 85.75 119 VAL A O 1
ATOM 967 N N . LYS A 1 120 ? 14.557 -3.303 -12.755 1.00 88.31 120 LYS A N 1
ATOM 968 C CA . LYS A 1 120 ? 13.174 -2.806 -12.673 1.00 88.31 120 LYS A CA 1
ATOM 969 C C . LYS A 1 120 ? 12.542 -3.068 -11.315 1.00 88.31 120 LYS A C 1
ATOM 971 O O . LYS A 1 120 ? 11.866 -2.207 -10.760 1.00 88.31 120 LYS A O 1
ATOM 976 N N . ARG A 1 121 ? 12.787 -4.239 -10.725 1.00 86.75 121 ARG A N 1
ATOM 977 C CA . ARG A 1 121 ? 12.306 -4.561 -9.375 1.00 86.75 121 ARG A CA 1
ATOM 978 C C . ARG A 1 121 ? 12.872 -3.593 -8.348 1.00 86.75 121 ARG A C 1
ATOM 980 O O . ARG A 1 121 ? 12.149 -3.277 -7.402 1.00 86.75 121 ARG A O 1
ATOM 987 N N . SER A 1 122 ? 14.113 -3.128 -8.536 1.00 87.31 122 SER A N 1
ATOM 988 C CA . SER A 1 122 ? 14.750 -2.159 -7.645 1.00 87.31 122 SER A CA 1
ATOM 989 C C . SER A 1 122 ? 14.029 -0.820 -7.626 1.00 87.31 122 SER A C 1
ATOM 991 O O . SER A 1 122 ? 13.904 -0.296 -6.534 1.00 87.31 122 SER A O 1
ATOM 993 N N . LEU A 1 123 ? 13.459 -0.359 -8.753 1.00 88.94 123 LEU A N 1
ATOM 994 C CA . LEU A 1 123 ? 12.669 0.883 -8.858 1.00 88.94 123 LEU A CA 1
ATOM 995 C C . LEU A 1 123 ? 11.345 0.838 -8.075 1.00 88.94 123 LEU A C 1
ATOM 997 O O . LEU A 1 123 ? 10.715 1.869 -7.841 1.00 88.94 123 LEU A O 1
ATOM 1001 N N . ILE A 1 124 ? 10.895 -0.357 -7.683 1.00 89.81 124 ILE A N 1
ATOM 1002 C CA . ILE A 1 124 ? 9.657 -0.566 -6.923 1.00 89.81 124 ILE A CA 1
ATOM 1003 C C . ILE A 1 124 ? 9.954 -0.764 -5.440 1.00 89.81 124 ILE A C 1
ATOM 1005 O O . ILE A 1 124 ? 9.338 -0.137 -4.579 1.00 89.81 124 ILE A O 1
ATOM 1009 N N . ALA A 1 125 ? 10.879 -1.666 -5.134 1.00 85.38 125 ALA A N 1
ATOM 1010 C CA . ALA A 1 125 ? 11.351 -1.933 -3.787 1.00 85.38 125 ALA A CA 1
ATOM 1011 C C . ALA A 1 125 ? 12.713 -2.618 -3.874 1.00 85.38 125 ALA A C 1
ATOM 1013 O O . ALA A 1 125 ? 12.922 -3.477 -4.735 1.00 85.38 125 ALA A O 1
ATOM 1014 N N . LYS A 1 126 ? 13.621 -2.334 -2.940 1.00 74.56 126 LYS A N 1
ATOM 1015 C CA . LYS A 1 126 ? 14.936 -2.979 -2.958 1.00 74.56 126 LYS A CA 1
ATOM 1016 C C . LYS A 1 126 ? 14.829 -4.512 -2.867 1.00 74.56 126 LYS A C 1
ATOM 1018 O O . LYS A 1 126 ? 14.013 -5.032 -2.095 1.00 74.56 126 LYS A O 1
ATOM 1023 N N . PRO A 1 127 ? 15.606 -5.265 -3.661 1.00 63.69 127 PRO A N 1
ATOM 1024 C CA . PRO A 1 127 ? 15.780 -6.693 -3.436 1.00 63.69 127 PRO A CA 1
ATOM 1025 C C . PRO A 1 127 ? 16.545 -6.925 -2.124 1.00 63.69 127 PRO A C 1
ATOM 1027 O O . PRO A 1 127 ? 17.399 -6.128 -1.734 1.00 63.69 127 PRO A O 1
ATOM 1030 N N . LEU A 1 128 ? 16.230 -8.019 -1.430 1.00 55.00 128 LEU A N 1
ATOM 1031 C CA . LEU A 1 128 ? 17.010 -8.490 -0.287 1.00 55.00 128 LEU A CA 1
ATOM 1032 C C . LEU A 1 128 ? 18.353 -9.009 -0.817 1.00 55.00 128 LEU A C 1
ATOM 1034 O O . LEU A 1 128 ? 18.418 -10.136 -1.285 1.00 55.00 128 LEU A O 1
ATOM 1038 N N . ILE A 1 129 ? 19.380 -8.155 -0.776 1.00 56.72 129 ILE A N 1
ATOM 1039 C CA . ILE A 1 129 ? 20.808 -8.491 -0.899 1.00 56.72 129 ILE A CA 1
ATOM 1040 C C . ILE A 1 129 ? 21.109 -9.415 -2.090 1.00 56.72 129 ILE A C 1
ATOM 1042 O O . ILE A 1 129 ? 21.254 -10.628 -1.945 1.00 56.72 129 ILE A O 1
ATOM 1046 N N . VAL A 1 130 ? 21.277 -8.831 -3.275 1.00 54.34 130 VAL A N 1
ATOM 1047 C CA . VAL A 1 130 ? 21.990 -9.521 -4.356 1.00 54.34 130 VAL A CA 1
ATOM 1048 C C . VAL A 1 130 ? 23.473 -9.279 -4.090 1.00 54.34 130 VAL A C 1
ATOM 1050 O O . VAL A 1 130 ? 23.964 -8.173 -4.304 1.00 54.34 130 VAL A O 1
ATOM 1053 N N . LYS A 1 131 ? 24.172 -10.255 -3.497 1.00 51.97 131 LYS A N 1
ATOM 1054 C CA . LYS A 1 131 ? 25.615 -10.139 -3.233 1.00 51.97 131 LYS A CA 1
ATOM 1055 C C . LYS A 1 131 ? 26.343 -9.898 -4.564 1.00 51.97 131 LYS A C 1
ATOM 1057 O O . LYS A 1 131 ? 26.350 -10.779 -5.410 1.00 51.97 131 LYS A O 1
ATOM 1062 N N . GLY A 1 132 ? 26.938 -8.718 -4.733 1.00 55.94 132 GLY A N 1
ATOM 1063 C CA . GLY A 1 132 ? 27.920 -8.423 -5.784 1.00 55.94 132 GLY A CA 1
ATOM 1064 C C . GLY A 1 132 ? 27.399 -8.080 -7.188 1.00 55.94 132 GLY A C 1
ATOM 1065 O O . GLY A 1 132 ? 28.163 -7.503 -7.948 1.00 55.94 132 GLY A O 1
ATOM 1066 N N . GLU A 1 133 ? 26.141 -8.370 -7.546 1.00 58.06 133 GLU A N 1
ATOM 1067 C CA . GLU A 1 133 ? 25.688 -8.214 -8.949 1.00 58.06 133 GLU A CA 1
ATOM 1068 C C . GLU A 1 133 ? 25.123 -6.825 -9.296 1.00 58.06 133 GLU A C 1
ATOM 1070 O O . GLU A 1 133 ? 25.204 -6.405 -10.446 1.00 58.06 133 GLU A O 1
ATOM 1075 N N . VAL A 1 134 ? 24.541 -6.091 -8.336 1.00 59.91 134 VAL A N 1
ATOM 1076 C CA . VAL A 1 134 ? 23.978 -4.752 -8.598 1.00 59.91 134 VAL A CA 1
ATOM 1077 C C . VAL A 1 134 ? 24.259 -3.817 -7.425 1.00 59.91 134 VAL A C 1
ATOM 1079 O O . VAL A 1 134 ? 23.777 -4.033 -6.310 1.00 59.91 134 VAL A O 1
ATOM 1082 N N . ASN A 1 135 ? 25.013 -2.745 -7.677 1.00 61.56 135 ASN A N 1
ATOM 1083 C CA . ASN A 1 135 ? 25.292 -1.708 -6.686 1.00 61.56 135 ASN A CA 1
ATOM 1084 C C . ASN A 1 135 ? 24.081 -0.763 -6.548 1.00 61.56 135 ASN A C 1
ATOM 1086 O O . ASN A 1 135 ? 24.017 0.298 -7.161 1.00 61.56 135 ASN A O 1
ATOM 1090 N N . ILE A 1 136 ? 23.068 -1.183 -5.782 1.00 63.12 136 ILE A N 1
ATOM 1091 C CA . ILE A 1 136 ? 21.844 -0.398 -5.544 1.00 63.12 136 ILE A CA 1
ATOM 1092 C C . ILE A 1 136 ? 22.016 0.425 -4.258 1.00 63.12 136 ILE A C 1
ATOM 1094 O O . ILE A 1 136 ? 21.475 0.084 -3.197 1.00 63.12 136 ILE A O 1
ATOM 1098 N N . SER A 1 137 ? 22.770 1.522 -4.329 1.00 63.25 137 SER A N 1
ATOM 1099 C CA . SER A 1 137 ? 22.995 2.428 -3.190 1.00 63.25 137 SER A CA 1
ATOM 1100 C C . SER A 1 137 ? 21.742 3.256 -2.844 1.00 63.25 137 SER A C 1
ATOM 1102 O O . SER A 1 137 ? 21.380 3.388 -1.672 1.00 63.25 137 SER A O 1
ATOM 1104 N N . GLU A 1 138 ? 20.974 3.690 -3.843 1.00 69.69 138 GLU A N 1
ATOM 1105 C CA . GLU A 1 138 ? 19.839 4.621 -3.705 1.00 69.69 138 GLU A CA 1
ATOM 1106 C C . GLU A 1 138 ? 18.669 4.045 -2.898 1.00 69.69 138 GLU A C 1
ATOM 1108 O O . GLU A 1 138 ? 18.096 3.023 -3.267 1.00 69.69 138 GLU A O 1
ATOM 1113 N N . ARG A 1 139 ? 18.291 4.671 -1.775 1.00 71.56 139 ARG A N 1
ATOM 1114 C CA . ARG A 1 139 ? 17.111 4.283 -0.980 1.00 71.56 139 ARG A CA 1
ATOM 1115 C C . ARG A 1 139 ? 15.895 5.079 -1.436 1.00 71.56 139 ARG A C 1
ATOM 1117 O O . ARG A 1 139 ? 15.937 6.300 -1.465 1.00 71.56 139 ARG A O 1
ATOM 1124 N N . HIS A 1 140 ? 14.791 4.393 -1.714 1.00 83.94 140 HIS A N 1
ATOM 1125 C CA . HIS A 1 140 ? 13.518 5.048 -1.982 1.00 83.94 140 HIS A CA 1
ATOM 1126 C C . HIS A 1 140 ? 12.351 4.288 -1.351 1.00 83.94 140 HIS A C 1
ATOM 1128 O O . HIS A 1 140 ? 12.460 3.138 -0.916 1.00 83.94 140 HIS A O 1
ATOM 1134 N N . SER A 1 141 ? 11.217 4.974 -1.288 1.00 84.75 141 SER A N 1
ATOM 1135 C CA . SER A 1 141 ? 9.979 4.463 -0.721 1.00 84.75 141 SER A CA 1
ATOM 1136 C C . SER A 1 141 ? 9.287 3.482 -1.673 1.00 84.75 141 SER A C 1
ATOM 1138 O O . SER A 1 141 ? 9.099 3.789 -2.844 1.00 84.75 141 SER A O 1
ATOM 1140 N N . LYS A 1 142 ? 8.828 2.331 -1.165 1.00 91.75 142 LYS A N 1
ATOM 1141 C CA . LYS A 1 142 ? 7.901 1.446 -1.892 1.00 91.75 142 LYS A CA 1
ATOM 1142 C C . LYS A 1 142 ? 6.585 2.198 -2.171 1.00 91.75 142 LYS A C 1
ATOM 1144 O O . LYS A 1 142 ? 5.969 2.616 -1.188 1.00 91.75 142 LYS A O 1
ATOM 1149 N N . PRO A 1 143 ? 6.129 2.343 -3.430 1.00 95.12 143 PRO A N 1
ATOM 1150 C CA . PRO A 1 143 ? 4.908 3.093 -3.742 1.00 95.12 143 PRO A CA 1
ATOM 1151 C C . PRO A 1 143 ? 3.617 2.273 -3.577 1.00 95.12 143 PRO A C 1
ATOM 1153 O O . PRO A 1 143 ? 2.535 2.820 -3.737 1.00 95.12 143 PRO A O 1
ATOM 1156 N N . TYR A 1 144 ? 3.708 0.979 -3.251 1.00 96.88 144 TYR A N 1
ATOM 1157 C CA . TYR A 1 144 ? 2.558 0.086 -3.056 1.00 96.88 144 TYR A CA 1
ATOM 1158 C C . TYR A 1 144 ? 2.332 -0.208 -1.573 1.00 96.88 144 TYR A C 1
ATOM 1160 O O . TYR A 1 144 ? 3.241 -0.680 -0.882 1.00 96.88 144 TYR A O 1
ATOM 1168 N N . PHE A 1 145 ? 1.110 0.016 -1.113 1.00 96.94 145 PHE A N 1
ATOM 1169 C CA . PHE A 1 145 ? 0.665 -0.162 0.260 1.00 96.94 145 PHE A CA 1
ATOM 1170 C C . PHE A 1 145 ? -0.345 -1.305 0.277 1.00 96.94 145 PHE A C 1
ATOM 1172 O O . PHE A 1 145 ? -1.452 -1.159 -0.230 1.00 96.94 145 PHE A O 1
ATOM 1179 N N . LEU A 1 146 ? 0.077 -2.464 0.784 1.00 97.81 146 LEU A N 1
ATOM 1180 C CA . LEU A 1 146 ? -0.814 -3.602 1.014 1.00 97.81 146 LEU A CA 1
ATOM 1181 C C . LEU A 1 146 ? -1.574 -3.355 2.313 1.00 97.81 146 LEU A C 1
ATOM 1183 O O . LEU A 1 146 ? -0.967 -2.909 3.286 1.00 97.81 146 LEU A O 1
ATOM 1187 N N . HIS A 1 147 ? -2.859 -3.680 2.326 1.00 97.44 147 HIS A N 1
ATOM 1188 C CA . HIS A 1 147 ? -3.729 -3.490 3.476 1.00 97.44 147 HIS A CA 1
ATOM 1189 C C . HIS A 1 147 ? -4.823 -4.564 3.493 1.00 97.44 147 HIS A C 1
ATOM 1191 O O . HIS A 1 147 ? -5.248 -5.030 2.436 1.00 97.44 147 HIS A O 1
ATOM 1197 N N . VAL A 1 148 ? -5.277 -4.957 4.684 1.00 97.06 148 VAL A N 1
ATOM 1198 C CA . VAL A 1 148 ? -6.438 -5.841 4.853 1.00 97.06 148 VAL A CA 1
ATOM 1199 C C . VAL A 1 148 ? -7.520 -5.089 5.603 1.00 97.06 148 VAL A C 1
ATOM 1201 O O . VAL A 1 148 ? -7.328 -4.719 6.760 1.00 97.06 148 VAL A O 1
ATOM 1204 N N . SER A 1 149 ? -8.663 -4.907 4.952 1.00 94.50 149 SER A N 1
ATOM 1205 C CA . SER A 1 149 ? -9.832 -4.273 5.547 1.00 94.50 149 SER A CA 1
ATOM 1206 C C . SER A 1 149 ? -10.776 -5.323 6.116 1.00 94.50 149 SER A C 1
ATOM 1208 O O . SER A 1 149 ? -11.004 -6.371 5.506 1.00 94.50 149 SER A O 1
ATOM 1210 N N . LYS A 1 150 ? -11.344 -5.029 7.286 1.00 94.12 150 LYS A N 1
ATOM 1211 C CA . LYS A 1 150 ? -12.461 -5.783 7.855 1.00 94.12 150 LYS A CA 1
ATOM 1212 C C . LYS A 1 150 ? -13.772 -5.161 7.372 1.00 94.12 150 LYS A C 1
ATOM 1214 O O . LYS A 1 150 ? -13.938 -3.947 7.434 1.00 94.12 150 LYS A O 1
ATOM 1219 N N . LEU A 1 151 ? -14.672 -5.994 6.869 1.00 92.50 151 LEU A N 1
ATOM 1220 C CA . LEU A 1 151 ? -15.965 -5.604 6.319 1.00 92.50 151 LEU A CA 1
ATOM 1221 C C . LEU A 1 151 ? -17.059 -5.631 7.404 1.00 92.50 151 LEU A C 1
ATOM 1223 O O . LEU A 1 151 ? -16.905 -6.344 8.401 1.00 92.50 151 LEU A O 1
ATOM 1227 N N . PRO A 1 152 ? -18.200 -4.940 7.196 1.00 91.25 152 PRO A N 1
ATOM 1228 C CA . PRO A 1 152 ? -19.308 -4.924 8.159 1.00 91.25 152 PRO A CA 1
ATOM 1229 C C . PRO A 1 152 ? -19.865 -6.313 8.504 1.00 91.25 152 PRO A C 1
ATOM 1231 O O . PRO A 1 152 ? -20.308 -6.550 9.621 1.00 91.25 152 PRO A O 1
ATOM 1234 N N . ASN A 1 153 ? -19.790 -7.265 7.570 1.00 92.88 153 ASN A N 1
ATOM 1235 C CA . ASN A 1 153 ? -20.206 -8.656 7.784 1.00 92.88 153 ASN A CA 1
ATOM 1236 C C . ASN A 1 153 ? -19.171 -9.502 8.558 1.00 92.88 153 ASN A C 1
ATOM 1238 O O . ASN A 1 153 ? -19.288 -10.724 8.605 1.00 92.88 153 ASN A O 1
ATOM 1242 N N . GLY A 1 154 ? -18.124 -8.880 9.106 1.00 94.25 154 GLY A N 1
ATOM 1243 C CA . GLY A 1 154 ? -17.057 -9.545 9.851 1.00 94.25 154 GLY A CA 1
ATOM 1244 C C . GLY A 1 154 ? -15.998 -10.235 8.989 1.00 94.25 154 GLY A C 1
ATOM 1245 O O . GLY A 1 154 ? -14.994 -10.679 9.544 1.00 94.25 154 GLY A O 1
ATOM 1246 N N . LYS A 1 155 ? -16.183 -10.297 7.663 1.00 97.06 155 LYS A N 1
ATOM 1247 C CA . LYS A 1 155 ? -15.214 -10.866 6.717 1.00 97.06 155 LYS A CA 1
ATOM 1248 C C . LYS A 1 155 ? -14.098 -9.874 6.391 1.00 97.06 155 LYS A C 1
ATOM 1250 O O . LYS A 1 155 ? -14.118 -8.722 6.820 1.00 97.06 155 LYS A O 1
ATOM 1255 N N . TYR A 1 156 ? -13.123 -10.315 5.610 1.00 97.44 156 TYR A N 1
ATOM 1256 C CA . TYR A 1 156 ? -11.926 -9.554 5.277 1.00 97.44 156 TYR A CA 1
ATOM 1257 C C . TYR A 1 156 ? -11.740 -9.443 3.770 1.00 97.44 156 TYR A C 1
ATOM 1259 O O . TYR A 1 156 ? -12.026 -10.381 3.031 1.00 97.44 156 TYR A O 1
ATOM 1267 N N . GLN A 1 157 ? -11.215 -8.311 3.315 1.00 96.81 157 GLN A N 1
ATOM 1268 C CA . GLN A 1 157 ? -10.826 -8.109 1.925 1.00 96.81 157 GLN A CA 1
ATOM 1269 C C . GLN A 1 157 ? -9.443 -7.469 1.873 1.00 96.81 157 GLN A C 1
ATOM 1271 O O . GLN A 1 157 ? -9.148 -6.509 2.587 1.00 96.81 157 GLN A O 1
ATOM 1276 N N . GLY A 1 158 ? -8.570 -8.034 1.046 1.00 97.12 158 GLY A N 1
ATOM 1277 C CA . GLY A 1 158 ? -7.263 -7.453 0.794 1.00 97.12 158 GLY A CA 1
ATOM 1278 C C . GLY A 1 158 ? -7.358 -6.319 -0.221 1.00 97.12 158 GLY A C 1
ATOM 1279 O O . GLY A 1 158 ? -8.197 -6.338 -1.118 1.00 97.12 158 GLY A O 1
ATOM 1280 N N . GLN A 1 159 ? -6.462 -5.345 -0.112 1.00 96.81 159 GLN A N 1
ATOM 1281 C CA . GLN A 1 159 ? -6.342 -4.267 -1.083 1.00 96.81 159 GLN A CA 1
ATOM 1282 C C . GLN A 1 159 ? -4.912 -3.761 -1.218 1.00 96.81 159 GLN A C 1
ATOM 1284 O O . GLN A 1 159 ? -4.065 -3.951 -0.340 1.00 96.81 159 GLN A O 1
ATOM 1289 N N . ILE A 1 160 ? -4.638 -3.113 -2.348 1.00 97.56 160 ILE A N 1
ATOM 1290 C CA . ILE A 1 160 ? -3.351 -2.483 -2.631 1.00 97.56 160 ILE A CA 1
ATOM 1291 C C . ILE A 1 160 ? -3.597 -1.055 -3.108 1.00 97.56 160 ILE A C 1
ATOM 1293 O O . ILE A 1 160 ? -4.254 -0.840 -4.124 1.00 97.56 160 ILE A O 1
ATOM 1297 N N . LEU A 1 161 ? -3.029 -0.078 -2.404 1.00 96.56 161 LEU A N 1
ATOM 1298 C CA . LEU A 1 161 ? -2.990 1.314 -2.843 1.00 96.56 161 LEU A CA 1
ATOM 1299 C C . LEU A 1 161 ? -1.625 1.620 -3.471 1.00 96.56 161 LEU A C 1
ATOM 1301 O O . LEU A 1 161 ? -0.582 1.450 -2.838 1.00 96.56 161 LEU A O 1
ATOM 1305 N N . PHE A 1 162 ? -1.629 2.095 -4.711 1.00 96.81 162 PHE A N 1
ATOM 1306 C CA . PHE A 1 162 ? -0.459 2.632 -5.394 1.00 96.81 162 PHE A CA 1
ATOM 1307 C C . PHE A 1 162 ? -0.426 4.160 -5.271 1.00 96.81 162 PHE A C 1
ATOM 1309 O O . PHE A 1 162 ? -1.334 4.858 -5.724 1.00 96.81 162 PHE A O 1
ATOM 1316 N N . MET A 1 163 ? 0.644 4.685 -4.675 1.00 95.31 163 MET A N 1
ATOM 1317 C CA . MET A 1 163 ? 0.926 6.116 -4.547 1.00 95.31 163 MET A CA 1
ATOM 1318 C C . MET A 1 163 ? 2.270 6.437 -5.206 1.00 95.31 163 MET A C 1
ATOM 1320 O O . MET A 1 163 ? 3.321 6.279 -4.566 1.00 95.31 163 MET A O 1
ATOM 1324 N N . PRO A 1 164 ? 2.263 6.862 -6.484 1.00 94.44 164 PRO A N 1
ATOM 1325 C CA . PRO A 1 164 ? 3.485 7.273 -7.147 1.00 94.44 164 PRO A CA 1
ATOM 1326 C C . PRO A 1 164 ? 4.029 8.563 -6.540 1.00 94.44 164 PRO A C 1
ATOM 1328 O O . PRO A 1 164 ? 3.329 9.330 -5.882 1.00 94.44 164 PRO A O 1
ATOM 1331 N N . TYR A 1 165 ? 5.296 8.821 -6.824 1.00 93.88 165 TYR A N 1
ATOM 1332 C CA . TYR A 1 165 ? 5.959 10.077 -6.511 1.00 93.88 165 TYR A CA 1
ATOM 1333 C C . TYR A 1 165 ? 6.937 10.421 -7.632 1.00 93.88 165 TYR A C 1
ATOM 1335 O O . TYR A 1 165 ? 7.321 9.567 -8.436 1.00 93.88 165 TYR A O 1
ATOM 1343 N N . ASN A 1 166 ? 7.336 11.684 -7.707 1.00 92.31 166 ASN A N 1
ATOM 1344 C CA . ASN A 1 166 ? 8.380 12.139 -8.606 1.00 92.31 166 ASN A CA 1
ATOM 1345 C C . ASN A 1 166 ? 9.694 11.511 -8.165 1.00 92.31 166 ASN A C 1
ATOM 1347 O O . ASN A 1 166 ? 10.317 11.960 -7.203 1.00 92.31 166 ASN A O 1
ATOM 1351 N N . TYR A 1 167 ? 10.087 10.450 -8.871 1.00 90.56 167 TYR A N 1
ATOM 1352 C CA . TYR A 1 167 ? 11.332 9.749 -8.605 1.00 90.56 167 TYR A CA 1
ATOM 1353 C C . TYR A 1 167 ? 12.496 10.751 -8.594 1.00 90.56 167 TYR A C 1
ATOM 1355 O O . TYR A 1 167 ? 12.584 11.621 -9.474 1.00 90.56 167 TYR A O 1
ATOM 1363 N N . HIS A 1 168 ? 13.309 10.659 -7.538 1.00 88.25 168 HIS A N 1
ATOM 1364 C CA . HIS A 1 168 ? 14.358 11.626 -7.216 1.00 88.25 168 HIS A CA 1
ATOM 1365 C C . HIS A 1 168 ? 15.412 11.712 -8.325 1.00 88.25 168 HIS A C 1
ATOM 1367 O O . HIS A 1 168 ? 15.788 12.810 -8.720 1.00 88.25 168 HIS A O 1
ATOM 1373 N N . ASP A 1 169 ? 15.801 10.564 -8.882 1.00 89.56 169 ASP A N 1
ATOM 1374 C CA . ASP A 1 169 ? 16.628 10.488 -10.079 1.00 89.56 169 ASP A CA 1
ATOM 1375 C C . ASP A 1 169 ? 15.779 10.833 -11.316 1.00 89.56 169 ASP A C 1
ATOM 1377 O O . ASP A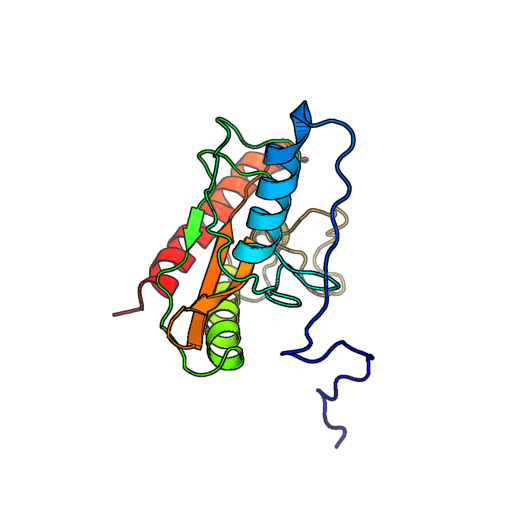 1 169 ? 14.897 10.075 -11.741 1.00 89.56 169 ASP A O 1
ATOM 1381 N N . THR A 1 170 ? 16.030 12.015 -11.877 1.00 90.56 170 THR A N 1
ATOM 1382 C CA . THR A 1 170 ? 15.343 12.533 -13.065 1.00 90.56 170 THR A CA 1
ATOM 1383 C C . THR A 1 170 ? 15.606 11.682 -14.303 1.00 90.56 170 THR A C 1
ATOM 1385 O O . THR A 1 170 ? 14.682 11.508 -15.101 1.00 90.56 170 THR A O 1
ATOM 1388 N N . ALA A 1 171 ? 16.799 11.095 -14.438 1.00 91.88 171 ALA A N 1
ATOM 1389 C CA . ALA A 1 171 ? 17.164 10.245 -15.568 1.00 91.88 171 ALA A CA 1
ATOM 1390 C C . ALA A 1 171 ? 16.382 8.923 -15.544 1.00 91.88 171 ALA A C 1
ATOM 1392 O O . ALA A 1 171 ? 15.910 8.455 -16.581 1.00 91.88 171 ALA A O 1
ATOM 1393 N N . LYS A 1 172 ? 16.146 8.361 -14.351 1.00 91.06 172 LYS A N 1
ATOM 1394 C CA . LYS A 1 172 ? 15.359 7.125 -14.172 1.00 91.06 172 LYS A CA 1
ATOM 1395 C C . LYS A 1 172 ? 13.850 7.355 -14.070 1.00 91.06 172 LYS A C 1
ATOM 1397 O O . LYS A 1 172 ? 13.080 6.396 -14.075 1.00 91.06 172 LYS A O 1
ATOM 1402 N N . ARG A 1 173 ? 13.377 8.603 -13.986 1.00 92.25 173 ARG A N 1
ATOM 1403 C CA . ARG A 1 173 ? 11.958 8.915 -13.729 1.00 92.25 173 ARG A CA 1
ATOM 1404 C C . ARG A 1 173 ? 11.012 8.314 -14.768 1.00 92.25 173 ARG A C 1
ATOM 1406 O O . ARG A 1 173 ? 9.970 7.772 -14.400 1.00 92.25 173 ARG A O 1
ATOM 1413 N N . LYS A 1 174 ? 11.366 8.391 -16.055 1.00 95.19 174 LYS A N 1
ATOM 1414 C CA . LYS A 1 174 ? 10.566 7.794 -17.138 1.00 95.19 174 LYS A CA 1
ATOM 1415 C C . LYS A 1 174 ? 10.452 6.278 -16.956 1.00 95.19 174 LYS A C 1
ATOM 1417 O O . LYS A 1 174 ? 9.349 5.740 -17.008 1.00 95.19 174 LYS A O 1
ATOM 1422 N N . GLU A 1 175 ? 11.571 5.615 -16.676 1.00 94.88 175 GLU A N 1
ATOM 1423 C CA . GLU A 1 175 ? 11.618 4.169 -16.451 1.00 94.88 175 GLU A CA 1
ATOM 1424 C C . GLU A 1 175 ? 10.849 3.755 -15.187 1.00 94.88 175 GLU A C 1
ATOM 1426 O O . GLU A 1 175 ? 10.121 2.762 -15.209 1.00 94.88 175 GLU A O 1
ATOM 1431 N N . TYR A 1 176 ? 10.931 4.538 -14.108 1.00 94.81 176 TYR A N 1
ATOM 1432 C CA . TYR A 1 176 ? 10.153 4.329 -12.886 1.00 94.81 176 TYR A CA 1
ATOM 1433 C C . TYR A 1 176 ? 8.648 4.305 -13.176 1.00 94.81 176 TYR A C 1
ATOM 1435 O O . TYR A 1 176 ? 7.966 3.348 -12.800 1.00 94.81 176 TYR A O 1
ATOM 1443 N N . PHE A 1 177 ? 8.129 5.313 -13.885 1.00 95.38 177 PHE A N 1
ATOM 1444 C CA . PHE A 1 177 ? 6.706 5.363 -14.223 1.00 95.38 177 PHE A CA 1
ATOM 1445 C C . PHE A 1 177 ? 6.302 4.229 -15.171 1.00 95.38 177 PHE A C 1
ATOM 1447 O O . PHE A 1 177 ? 5.279 3.596 -14.938 1.00 95.38 177 PHE A O 1
ATOM 1454 N N . GLN A 1 178 ? 7.119 3.905 -16.178 1.00 96.69 178 GLN A N 1
ATOM 1455 C CA . GLN A 1 178 ? 6.865 2.767 -17.073 1.00 96.69 178 GLN A CA 1
ATOM 1456 C C . GLN A 1 178 ? 6.862 1.424 -16.330 1.00 96.69 178 GLN A C 1
ATOM 1458 O O . GLN A 1 178 ? 6.075 0.531 -16.642 1.00 96.69 178 GLN A O 1
ATOM 1463 N N . THR A 1 179 ? 7.738 1.270 -15.338 1.00 96.12 179 THR A N 1
ATOM 1464 C CA . THR A 1 179 ? 7.807 0.067 -14.505 1.00 96.12 179 THR A CA 1
ATOM 1465 C C . THR A 1 179 ? 6.587 -0.038 -13.597 1.00 96.12 179 THR A C 1
ATOM 1467 O O . THR A 1 179 ? 5.998 -1.114 -13.489 1.00 96.12 179 THR A O 1
ATOM 1470 N N . CYS A 1 180 ? 6.168 1.073 -12.985 1.00 96.12 180 CYS A N 1
ATOM 1471 C CA . CYS A 1 180 ? 4.943 1.112 -12.193 1.00 96.12 180 CYS A CA 1
ATOM 1472 C C . CYS A 1 180 ? 3.711 0.803 -13.044 1.00 96.12 180 CYS A C 1
ATOM 1474 O O . CYS A 1 180 ? 2.880 0.013 -12.623 1.00 96.12 180 CYS A O 1
ATOM 1476 N N . GLU A 1 181 ? 3.626 1.348 -14.256 1.00 97.06 181 GLU A N 1
ATOM 1477 C CA . GLU A 1 181 ? 2.518 1.090 -15.177 1.00 97.06 181 GLU A CA 1
ATOM 1478 C C . GLU A 1 181 ? 2.393 -0.405 -15.510 1.00 97.06 181 GLU A C 1
ATOM 1480 O O . GLU A 1 181 ? 1.329 -0.999 -15.346 1.00 97.06 181 GLU A O 1
ATOM 1485 N N . LYS A 1 182 ? 3.506 -1.064 -15.861 1.00 97.06 182 LYS A N 1
ATOM 1486 C CA . LYS A 1 182 ? 3.528 -2.520 -16.095 1.00 97.06 182 LYS A CA 1
ATOM 1487 C C . LYS A 1 182 ? 3.087 -3.317 -14.867 1.00 97.06 182 LYS A C 1
ATOM 1489 O O . LYS A 1 182 ? 2.363 -4.304 -14.990 1.00 97.06 182 LYS A O 1
ATOM 1494 N N . MET A 1 183 ? 3.519 -2.897 -13.679 1.00 96.81 183 MET A N 1
ATOM 1495 C CA . MET A 1 183 ? 3.114 -3.536 -12.430 1.00 96.81 183 MET A CA 1
ATOM 1496 C C . MET A 1 183 ? 1.620 -3.337 -12.147 1.00 96.81 183 MET A C 1
ATOM 1498 O O . MET A 1 183 ? 0.946 -4.295 -11.773 1.00 96.81 183 MET A O 1
ATOM 1502 N N . ASN A 1 184 ? 1.096 -2.129 -12.368 1.00 97.31 184 ASN A N 1
ATOM 1503 C CA . ASN A 1 184 ? -0.313 -1.784 -12.196 1.00 97.31 184 ASN A CA 1
ATOM 1504 C C . ASN A 1 184 ? -1.207 -2.604 -13.125 1.00 97.31 184 ASN A C 1
ATOM 1506 O O . ASN A 1 184 ? -2.212 -3.148 -12.677 1.00 97.31 184 ASN A O 1
ATOM 1510 N N . GLN A 1 185 ? -0.816 -2.772 -14.390 1.00 96.56 185 GLN A N 1
ATOM 1511 C CA . GLN A 1 185 ? -1.533 -3.620 -15.345 1.00 96.56 185 GLN A CA 1
ATOM 1512 C C . GLN A 1 185 ? -1.628 -5.066 -14.849 1.00 96.56 185 GLN A C 1
ATOM 1514 O O . GLN A 1 185 ? -2.712 -5.654 -14.848 1.00 96.56 185 GLN A O 1
ATOM 1519 N N . LYS A 1 186 ? -0.517 -5.629 -14.354 1.00 97.00 186 LYS A N 1
ATOM 1520 C CA . LYS A 1 186 ? -0.512 -6.994 -13.818 1.00 97.00 186 LYS A CA 1
ATOM 1521 C C . LYS A 1 186 ? -1.318 -7.118 -12.524 1.00 97.00 186 LYS A C 1
ATOM 1523 O O . LYS A 1 186 ? -2.051 -8.090 -12.363 1.00 97.00 186 LYS A O 1
ATOM 1528 N N . LEU A 1 187 ? -1.232 -6.144 -11.619 1.00 97.25 187 LEU A N 1
ATOM 1529 C CA . LEU A 1 187 ? -2.052 -6.105 -10.404 1.00 97.25 187 LEU A CA 1
ATOM 1530 C C . LEU A 1 187 ? -3.544 -5.982 -10.719 1.00 97.25 187 LEU A C 1
ATOM 1532 O O . LEU A 1 187 ? -4.352 -6.647 -10.077 1.00 97.25 187 LEU A O 1
ATOM 1536 N N . ASN A 1 188 ? -3.921 -5.192 -11.724 1.00 95.50 188 ASN A N 1
ATOM 1537 C CA . ASN A 1 188 ? -5.312 -5.073 -12.149 1.00 95.50 188 ASN A CA 1
ATOM 1538 C C . ASN A 1 188 ? -5.859 -6.427 -12.634 1.00 95.50 188 ASN A C 1
ATOM 1540 O O . ASN A 1 188 ? -6.931 -6.839 -12.203 1.00 95.50 188 ASN A O 1
ATOM 1544 N N . GLN A 1 189 ? -5.082 -7.164 -13.438 1.00 95.31 189 GLN A N 1
ATOM 1545 C CA . GLN A 1 189 ? -5.429 -8.529 -13.860 1.00 95.31 189 GLN A CA 1
ATOM 1546 C C . GLN A 1 189 ? -5.574 -9.491 -12.671 1.00 95.31 189 GLN A C 1
ATOM 1548 O O . GLN A 1 189 ? -6.527 -10.255 -12.609 1.00 95.31 189 GLN A O 1
ATOM 1553 N N . LEU A 1 190 ? -4.633 -9.457 -11.722 1.00 95.31 190 LEU A N 1
ATOM 1554 C CA . LEU A 1 190 ? -4.624 -10.371 -10.574 1.00 95.31 190 LEU A CA 1
ATOM 1555 C C . LEU A 1 190 ? -5.722 -10.051 -9.550 1.00 95.31 190 LEU A C 1
ATOM 1557 O O . LEU A 1 190 ? -6.269 -10.960 -8.936 1.00 95.31 190 LEU A O 1
ATOM 1561 N N . SER A 1 191 ? -6.043 -8.770 -9.366 1.00 91.88 191 SER A N 1
ATOM 1562 C CA . SER A 1 191 ? -7.079 -8.319 -8.430 1.00 91.88 191 SER A CA 1
ATOM 1563 C C . SER A 1 191 ? -8.491 -8.548 -8.947 1.00 91.88 191 SER A C 1
ATOM 1565 O O . SER A 1 191 ? -9.367 -8.807 -8.142 1.00 91.88 191 SER A O 1
ATOM 1567 N N . ALA A 1 192 ? -8.728 -8.501 -10.260 1.00 79.31 192 ALA A N 1
ATOM 1568 C CA . ALA A 1 192 ? -10.039 -8.796 -10.842 1.00 79.31 192 ALA A CA 1
ATOM 1569 C C . ALA A 1 192 ? -10.362 -10.305 -10.908 1.00 79.31 192 ALA A C 1
ATOM 1571 O O . ALA A 1 192 ? -11.424 -10.672 -11.408 1.00 79.31 192 ALA A O 1
ATOM 1572 N N . GLY A 1 193 ? -9.455 -11.158 -10.417 1.00 55.12 193 GLY A N 1
ATOM 1573 C CA . GLY A 1 193 ? -9.445 -12.592 -10.675 1.00 55.12 193 GLY A CA 1
ATOM 1574 C C . GLY A 1 193 ? -8.893 -12.877 -12.073 1.00 55.12 193 GLY A C 1
ATOM 1575 O O . GLY A 1 193 ? -9.361 -12.324 -13.068 1.00 55.12 193 GLY A O 1
ATOM 1576 N N . ALA A 1 194 ? -7.891 -13.755 -12.168 1.00 39.59 194 ALA A N 1
ATOM 1577 C CA . ALA A 1 194 ? -7.662 -14.444 -13.431 1.00 39.59 194 ALA A CA 1
ATOM 1578 C C . ALA A 1 194 ? -8.927 -15.273 -13.690 1.00 39.59 194 ALA A C 1
ATOM 1580 O O . ALA A 1 194 ? -9.248 -16.137 -12.874 1.00 39.59 194 ALA A O 1
ATOM 1581 N N . LYS A 1 195 ? -9.683 -14.927 -14.737 1.00 32.31 195 LYS A N 1
ATOM 1582 C CA . LYS A 1 195 ? -10.748 -15.801 -15.237 1.00 32.31 195 LYS A CA 1
ATOM 1583 C C . LYS A 1 195 ? -10.172 -17.165 -15.592 1.00 32.31 195 LYS A C 1
ATOM 1585 O O . LYS A 1 195 ? -9.047 -17.179 -16.145 1.00 32.31 195 LYS A O 1
#

Secondary structure (DSSP, 8-state):
---TT---S--PPTT---------S-GGGHHHHHHHHHHHHHH--SSTTTTBTTT----TT-------BSS--SSS--BTT-EEE--PPEESSHHHHHHHHHHHHHHHHHTTS-TT--HHHHTTS--S--TTT----------EEEEEEEPTTS-EEEEEEE-----S-TTTHHHHHHHHHHHHHHHHHHHT---

Foldseek 3Di:
DDPPPDDPDDDDDPPDDDDDDDDDPDPVCVVVVLLVVLCCQPFFADDPPGLLAPRRHDDPPRHHDQDADPDAAQAFDHHPPKDKQFLADWALDQVVQSVLVNVLLVVLLPVLDDPPDCPLSVLQPNDDDPDPDDPSPDDDDRQKRWHWYQDPVRIIHIMIIGGDHQHPPPVCRVVSVVSVVSSVVSSNCSSNPVD

Solvent-accessible surface area (backbone atoms only — not comparable to full-atom values): 11656 Å² total; per-residue (Å²): 134,83,79,87,81,73,84,84,70,91,76,85,63,90,86,72,82,84,86,87,84,86,86,73,86,61,69,91,48,45,65,61,55,52,50,50,52,24,46,37,39,68,49,28,36,51,74,80,63,12,53,71,34,32,50,42,40,86,64,87,96,55,83,68,78,89,77,63,33,90,57,56,38,82,49,79,33,59,12,73,79,38,47,76,46,65,58,39,66,77,25,84,43,61,67,57,14,46,50,51,48,51,49,40,53,50,51,25,52,52,70,69,47,64,87,96,59,52,72,64,45,40,71,47,40,76,73,86,74,64,83,91,79,62,93,76,79,81,82,76,76,58,38,54,20,26,20,47,45,77,44,96,89,69,31,16,31,18,33,37,41,38,23,47,43,46,51,86,54,68,86,50,30,66,57,41,52,55,48,50,48,57,32,49,55,43,39,52,47,53,24,66,47,76,126

pLDDT: mean 87.78, std 13.53, range [32.31, 97.94]

Mean predicted aligned error: 6.15 Å